Protein AF-A0A2D2C5J5-F1 (afdb_monomer)

pLDDT: mean 81.59, std 15.6, range [25.03, 97.69]

Structure (mmCIF, N/CA/C/O backbone):
data_AF-A0A2D2C5J5-F1
#
_entry.id   AF-A0A2D2C5J5-F1
#
loop_
_atom_site.group_PDB
_atom_site.id
_atom_site.type_symbol
_atom_site.label_atom_id
_atom_site.label_alt_id
_atom_site.label_comp_id
_atom_site.label_asym_id
_atom_site.label_entity_id
_atom_site.label_seq_id
_atom_site.pdbx_PDB_ins_code
_atom_site.Cartn_x
_atom_site.Cartn_y
_atom_site.Cartn_z
_atom_site.occupancy
_atom_site.B_iso_or_equiv
_atom_site.auth_seq_id
_atom_site.auth_comp_id
_atom_site.auth_asym_id
_atom_site.auth_atom_id
_atom_site.pdbx_PDB_model_num
ATOM 1 N N . MET A 1 1 ? -11.410 19.571 24.337 1.00 41.12 1 MET A N 1
ATOM 2 C CA . MET A 1 1 ? -10.981 18.200 23.991 1.00 41.12 1 MET A CA 1
ATOM 3 C C . MET A 1 1 ? -10.674 18.245 22.514 1.00 41.12 1 MET A C 1
ATOM 5 O O . MET A 1 1 ? -11.603 18.348 21.733 1.00 41.12 1 MET A O 1
ATOM 9 N N . GLU A 1 2 ? -9.403 18.324 22.146 1.00 53.28 2 GLU A N 1
ATOM 10 C CA . GLU A 1 2 ? -9.015 18.342 20.734 1.00 53.28 2 GLU A CA 1
ATOM 11 C C . GLU A 1 2 ? -8.896 16.900 20.263 1.00 53.28 2 GLU A C 1
ATOM 13 O O . GLU A 1 2 ? -7.977 16.177 20.660 1.00 53.28 2 GLU A O 1
ATOM 18 N N . SER A 1 3 ? -9.877 16.459 19.481 1.00 59.06 3 SER A N 1
ATOM 19 C CA . SER A 1 3 ? -9.803 15.217 18.725 1.00 59.06 3 SER A CA 1
ATOM 20 C C . SER A 1 3 ? -8.638 15.346 17.741 1.00 59.06 3 SER A C 1
ATOM 22 O O . SER A 1 3 ? -8.622 16.215 16.872 1.00 59.06 3 SER A O 1
ATOM 24 N N . ARG A 1 4 ? -7.599 14.530 17.956 1.00 81.44 4 ARG A N 1
ATOM 25 C CA . ARG A 1 4 ? -6.354 14.567 17.168 1.00 81.44 4 ARG A CA 1
ATOM 26 C C . ARG A 1 4 ? -6.395 13.669 15.940 1.00 81.44 4 ARG A C 1
ATOM 28 O O . ARG A 1 4 ? -5.517 13.766 15.095 1.00 81.44 4 ARG A O 1
ATOM 35 N N . PHE A 1 5 ? -7.392 12.799 15.846 1.00 90.12 5 PHE A N 1
ATOM 36 C CA . PHE A 1 5 ? -7.697 12.059 14.635 1.00 90.12 5 PHE A CA 1
ATOM 37 C C . PHE A 1 5 ? -9.189 12.185 14.337 1.00 90.12 5 PHE A C 1
ATOM 39 O O . PHE A 1 5 ? -9.985 12.427 15.247 1.00 90.12 5 PHE A O 1
ATOM 46 N N . ALA A 1 6 ? -9.545 12.032 13.069 1.00 90.44 6 ALA A N 1
ATOM 47 C CA . ALA A 1 6 ? -10.917 12.026 12.595 1.00 90.44 6 ALA A CA 1
ATOM 48 C C . ALA A 1 6 ? -11.101 10.895 11.582 1.00 90.44 6 ALA A C 1
ATOM 50 O O . ALA A 1 6 ? -10.208 10.614 10.779 1.00 90.44 6 ALA A O 1
ATOM 51 N N . LEU A 1 7 ? -12.273 10.266 11.625 1.00 90.69 7 LEU A N 1
ATOM 52 C CA . LEU A 1 7 ? -12.711 9.310 10.620 1.00 90.69 7 LEU A CA 1
ATOM 53 C C . LEU A 1 7 ? -13.715 10.004 9.708 1.00 90.69 7 LEU A C 1
ATOM 55 O O . LEU A 1 7 ? -14.786 10.424 10.142 1.00 90.69 7 LEU A O 1
ATOM 59 N N . GLN A 1 8 ? -13.366 10.121 8.435 1.00 87.56 8 GLN A N 1
ATOM 60 C CA . GLN A 1 8 ? -14.298 10.535 7.402 1.00 87.56 8 GLN A CA 1
ATOM 61 C C . GLN A 1 8 ? -14.940 9.276 6.816 1.00 87.56 8 GLN A C 1
ATOM 63 O O . GLN A 1 8 ? -14.240 8.437 6.257 1.00 87.56 8 GLN A O 1
ATOM 68 N N . GLN A 1 9 ? -16.260 9.144 6.932 1.00 81.94 9 GLN A N 1
ATOM 69 C CA . GLN A 1 9 ? -16.994 8.062 6.272 1.00 81.94 9 GLN A CA 1
ATOM 70 C C . GLN A 1 9 ? -16.836 8.161 4.751 1.00 81.94 9 GLN A C 1
ATOM 72 O O . GLN A 1 9 ? -16.939 9.253 4.182 1.00 81.94 9 GLN A O 1
ATOM 77 N N . ASP A 1 10 ? -16.598 7.019 4.109 1.00 71.00 10 ASP A N 1
ATOM 78 C CA . ASP A 1 10 ? -16.754 6.878 2.666 1.00 71.00 10 ASP A CA 1
ATOM 79 C C . ASP A 1 10 ? -18.153 6.311 2.371 1.00 71.00 10 ASP A C 1
ATOM 81 O O . ASP A 1 10 ? -18.642 5.423 3.067 1.00 71.00 10 ASP A O 1
ATOM 85 N N . ASN A 1 11 ? -18.814 6.825 1.332 1.00 59.59 11 ASN A N 1
ATOM 86 C CA . ASN A 1 11 ? -20.121 6.334 0.881 1.00 59.59 11 ASN A CA 1
ATOM 87 C C . ASN A 1 11 ? -20.003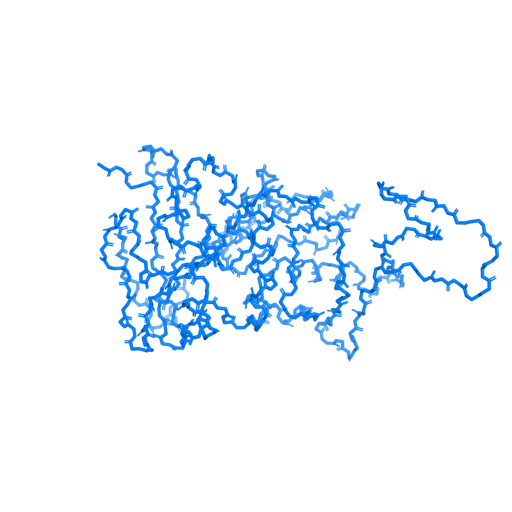 5.062 0.018 1.00 59.59 11 ASN A C 1
ATOM 89 O O . ASN A 1 11 ? -20.985 4.629 -0.594 1.00 59.59 11 ASN A O 1
ATOM 93 N N . TRP A 1 12 ? -18.807 4.483 -0.081 1.00 58.00 12 TRP A N 1
ATOM 94 C CA . TRP A 1 12 ? -18.563 3.244 -0.799 1.00 58.00 12 TRP A CA 1
ATOM 95 C C . TRP A 1 12 ? -19.207 2.045 -0.082 1.00 58.00 12 TRP A C 1
ATOM 97 O O . TRP A 1 12 ? -18.793 1.652 1.007 1.00 58.00 12 TRP A O 1
ATOM 107 N N . ASN A 1 13 ? -20.227 1.451 -0.710 1.00 52.62 13 ASN A N 1
ATOM 108 C CA . ASN A 1 13 ? -20.886 0.239 -0.219 1.00 52.62 13 ASN A CA 1
ATOM 109 C C . ASN A 1 13 ? -20.143 -1.003 -0.750 1.00 52.62 13 ASN A C 1
ATOM 111 O O . ASN A 1 13 ? -20.218 -1.308 -1.945 1.00 52.62 13 ASN A O 1
ATOM 115 N N . ASP A 1 14 ? -19.469 -1.750 0.122 1.00 53.41 14 ASP A N 1
ATOM 116 C CA . ASP A 1 14 ? -18.877 -3.051 -0.208 1.00 53.41 14 ASP A CA 1
ATOM 117 C C . ASP A 1 14 ? -19.920 -4.151 0.032 1.00 53.41 14 ASP A C 1
ATOM 119 O O . ASP A 1 14 ? -20.073 -4.612 1.153 1.00 53.41 14 ASP A O 1
ATOM 123 N N . PHE A 1 15 ? -20.666 -4.562 -1.005 1.00 53.28 15 PHE A N 1
ATOM 124 C CA . PHE A 1 15 ? -21.709 -5.604 -0.885 1.00 53.28 15 PHE A CA 1
ATOM 125 C C . PHE A 1 15 ? -22.631 -5.379 0.327 1.00 53.28 15 PHE A C 1
ATOM 127 O O . PHE A 1 15 ? -22.834 -6.264 1.147 1.00 53.28 15 PHE A O 1
ATOM 134 N N . SER A 1 16 ? -23.125 -4.144 0.442 1.00 61.00 16 SER A N 1
ATOM 135 C CA . SER A 1 16 ? -23.991 -3.658 1.523 1.00 61.00 16 SER A CA 1
ATOM 136 C C . SER A 1 16 ? -23.320 -3.438 2.897 1.00 61.00 16 SER A C 1
ATOM 138 O O . SER A 1 16 ? -23.907 -2.786 3.760 1.00 61.00 16 SER A O 1
ATOM 140 N N . PHE A 1 17 ? -22.052 -3.822 3.081 1.00 64.50 17 PHE A N 1
ATOM 141 C CA . PHE A 1 17 ? -21.251 -3.409 4.237 1.00 64.50 17 PHE A CA 1
ATOM 142 C C . PHE A 1 17 ? -20.716 -1.982 4.067 1.00 64.50 17 PHE A C 1
ATOM 144 O O . PHE A 1 17 ? -20.149 -1.612 3.033 1.00 64.50 17 PHE A O 1
ATOM 151 N N . ARG A 1 18 ? -20.850 -1.175 5.125 1.00 79.06 18 ARG A N 1
ATOM 152 C CA . ARG A 1 18 ? -20.272 0.172 5.221 1.00 79.06 18 ARG A CA 1
ATOM 153 C C . ARG A 1 18 ? -19.199 0.206 6.295 1.00 79.06 18 ARG A C 1
ATOM 155 O O . ARG A 1 18 ? -19.429 0.646 7.418 1.00 79.06 18 ARG A O 1
ATOM 162 N N . THR A 1 19 ? -18.028 -0.308 5.946 1.00 86.44 19 THR A N 1
ATOM 163 C CA . THR A 1 19 ? -16.902 -0.412 6.882 1.00 86.44 19 THR A CA 1
ATOM 164 C C . THR A 1 19 ? -15.755 0.523 6.527 1.00 86.44 19 THR A C 1
ATOM 166 O O . THR A 1 19 ? -14.828 0.609 7.316 1.00 86.44 19 THR A O 1
ATOM 169 N N . LEU A 1 20 ? -15.754 1.185 5.364 1.00 89.06 20 LEU A N 1
ATOM 170 C CA . LEU A 1 20 ? -14.633 2.013 4.911 1.00 89.06 20 LEU A CA 1
ATOM 171 C C . LEU A 1 20 ? -14.699 3.438 5.477 1.00 89.06 20 LEU A C 1
ATOM 173 O O . LEU A 1 20 ? -15.681 4.160 5.304 1.00 89.06 20 LEU A O 1
ATOM 177 N N . TYR A 1 21 ? -13.600 3.856 6.093 1.00 91.19 21 TYR A N 1
ATOM 178 C CA . TYR A 1 21 ? -13.381 5.206 6.588 1.00 91.19 21 TYR A CA 1
ATOM 179 C C . TYR A 1 21 ? -12.021 5.714 6.107 1.00 91.19 21 TYR A C 1
ATOM 181 O O . TYR A 1 21 ? -11.069 4.954 5.947 1.00 91.19 21 TYR A O 1
ATOM 189 N N . HIS A 1 22 ? -11.894 7.019 5.921 1.00 91.19 22 HIS A N 1
ATOM 190 C CA . HIS A 1 22 ? -10.625 7.697 5.700 1.00 91.19 22 HIS A CA 1
ATOM 191 C C . HIS A 1 22 ? -10.130 8.260 7.030 1.00 91.19 22 HIS A C 1
ATOM 193 O O . HIS A 1 22 ? -10.796 9.100 7.639 1.00 91.19 22 HIS A O 1
ATOM 199 N N . LEU A 1 23 ? -8.963 7.803 7.480 1.00 93.81 23 LEU A N 1
ATOM 200 C CA . LEU A 1 23 ? -8.350 8.284 8.709 1.00 93.81 23 LEU A CA 1
ATOM 201 C C . LEU A 1 23 ? -7.512 9.531 8.427 1.00 93.81 23 LEU A C 1
ATOM 203 O O . LEU A 1 23 ? -6.622 9.529 7.575 1.00 93.81 23 LEU A O 1
ATOM 207 N N . HIS A 1 24 ? -7.782 10.584 9.187 1.00 92.50 24 HIS A N 1
ATOM 208 C CA . HIS A 1 24 ? -7.050 11.841 9.158 1.00 92.50 24 HIS A CA 1
ATOM 209 C C . HIS A 1 24 ? -6.449 12.114 10.536 1.00 92.50 24 HIS A C 1
ATOM 211 O O . HIS A 1 24 ? -7.102 11.874 11.551 1.00 92.50 24 HIS A O 1
ATOM 217 N N . PHE A 1 25 ? -5.224 12.632 10.581 1.00 91.50 25 PHE A N 1
ATOM 218 C CA . PHE A 1 25 ? -4.540 13.019 11.813 1.00 91.50 25 PHE A CA 1
ATOM 219 C C . PHE A 1 25 ? -4.176 14.493 11.790 1.00 91.50 25 PHE A C 1
ATOM 221 O O . PHE A 1 25 ? -3.695 14.998 10.784 1.00 91.50 25 PHE A O 1
ATOM 228 N N . ARG A 1 26 ? -4.390 15.170 12.915 1.00 89.50 26 ARG A N 1
ATOM 229 C CA . ARG A 1 26 ? -4.073 16.580 13.104 1.00 89.50 26 ARG A CA 1
ATOM 230 C C . ARG A 1 26 ? -2.883 16.707 14.048 1.00 89.50 26 ARG A C 1
ATOM 232 O O . ARG A 1 26 ? -2.953 16.261 15.199 1.00 89.50 26 ARG A O 1
ATOM 239 N N . HIS A 1 27 ? -1.801 17.319 13.572 1.00 83.38 27 HIS A N 1
ATOM 240 C CA . HIS A 1 27 ? -0.542 17.399 14.323 1.00 83.38 27 HIS A CA 1
ATOM 241 C C . HIS A 1 27 ? -0.613 18.384 15.495 1.00 83.38 27 HIS A C 1
ATOM 243 O O . HIS A 1 27 ? -0.061 18.108 16.567 1.00 83.38 27 HIS A O 1
ATOM 249 N N . GLY A 1 28 ? -1.357 19.482 15.334 1.00 82.38 28 GLY A N 1
ATOM 250 C CA . GLY A 1 28 ? -1.498 20.534 16.343 1.00 82.38 28 GLY A CA 1
ATOM 251 C C . GLY A 1 28 ? -2.837 21.271 16.305 1.00 82.38 28 GLY A C 1
ATOM 252 O O . GLY A 1 28 ? -3.857 20.732 15.881 1.00 82.38 28 GLY A O 1
ATOM 253 N N . ASP A 1 29 ? -2.828 22.521 16.765 1.00 79.94 29 ASP A N 1
ATOM 254 C CA . ASP A 1 29 ? -4.038 23.340 16.925 1.00 79.94 29 ASP A CA 1
ATOM 255 C C . ASP A 1 29 ? -4.382 24.131 15.659 1.00 79.94 29 ASP A C 1
ATOM 257 O O . ASP A 1 29 ? -5.420 24.791 15.591 1.00 79.94 29 ASP A O 1
ATOM 261 N N . ASP A 1 30 ? -3.561 24.034 14.615 1.00 80.94 30 ASP A N 1
ATOM 262 C CA . ASP A 1 30 ? -3.900 24.552 13.295 1.00 80.94 30 ASP A CA 1
ATOM 263 C C . ASP A 1 30 ? -4.915 23.603 12.628 1.00 80.94 30 ASP A C 1
ATOM 265 O O . ASP A 1 30 ? -4.652 22.403 12.513 1.00 80.94 30 ASP A O 1
ATOM 269 N N . PRO A 1 31 ? -6.124 24.067 12.259 1.00 74.62 31 PRO A N 1
ATOM 270 C CA . PRO A 1 31 ? -7.099 23.241 11.550 1.00 74.62 31 PRO A CA 1
ATOM 271 C C . PRO A 1 31 ? -6.656 22.833 10.135 1.00 74.62 31 PRO A C 1
ATOM 273 O O . PRO A 1 31 ? -7.253 21.910 9.585 1.00 74.62 31 PRO A O 1
ATOM 276 N N . GLY A 1 32 ? -5.656 23.500 9.550 1.00 77.62 32 GLY A N 1
ATOM 277 C CA . GLY A 1 32 ? -5.086 23.152 8.246 1.00 77.62 32 GLY A CA 1
ATOM 278 C C . GLY A 1 32 ? -3.984 22.091 8.298 1.00 77.62 32 GLY A C 1
ATOM 279 O O . GLY A 1 32 ? -3.683 21.491 7.270 1.00 77.62 32 GLY A O 1
ATOM 280 N N . ASP A 1 33 ? -3.410 21.826 9.474 1.00 85.25 33 ASP A N 1
ATOM 281 C CA . ASP A 1 33 ? -2.299 20.884 9.656 1.00 85.25 33 ASP A CA 1
ATOM 282 C C . ASP A 1 33 ? -2.813 19.451 9.876 1.00 85.25 33 ASP A C 1
ATOM 284 O O . ASP A 1 33 ? -2.793 18.898 10.985 1.00 85.25 33 ASP A O 1
ATOM 288 N N . VAL A 1 34 ? -3.380 18.892 8.803 1.00 87.25 34 VAL A N 1
ATOM 289 C CA . VAL A 1 34 ? -4.026 17.577 8.776 1.00 87.25 34 VAL A CA 1
ATOM 290 C C . VAL A 1 34 ? -3.368 16.687 7.728 1.00 87.25 34 VAL A C 1
ATOM 292 O O . VAL A 1 34 ? -3.369 17.005 6.544 1.00 87.25 34 VAL A O 1
ATOM 295 N N . THR A 1 35 ? -2.896 15.519 8.150 1.00 87.38 35 THR A N 1
ATOM 296 C CA . THR A 1 35 ? -2.368 14.473 7.268 1.00 87.38 35 THR A CA 1
ATOM 297 C C . THR A 1 35 ? -3.419 13.397 7.036 1.00 87.38 35 THR A C 1
ATOM 299 O O . THR A 1 35 ? -4.077 12.935 7.975 1.00 87.38 35 THR A O 1
ATOM 302 N N . TYR A 1 36 ? -3.583 12.970 5.785 1.00 90.12 36 TYR A N 1
ATOM 303 C CA . TYR A 1 36 ? -4.375 11.790 5.464 1.00 90.12 36 TYR A CA 1
ATOM 304 C C . TYR A 1 36 ? -3.525 10.530 5.662 1.00 90.12 36 TYR A C 1
ATOM 306 O O . TYR A 1 36 ? -2.519 10.327 4.992 1.00 90.12 36 TYR A O 1
ATOM 314 N N . LEU A 1 37 ? -3.934 9.669 6.593 1.00 91.69 37 LEU A N 1
ATOM 315 C CA . LEU A 1 37 ? -3.183 8.458 6.929 1.00 91.69 37 LEU A CA 1
ATOM 316 C C . LEU A 1 37 ? -3.529 7.291 6.003 1.00 91.69 37 LEU A C 1
ATOM 318 O O . LEU A 1 37 ? -2.676 6.463 5.705 1.00 91.69 37 LEU A O 1
ATOM 322 N N . GLY A 1 38 ? -4.755 7.230 5.489 1.00 91.31 38 GLY A N 1
ATOM 323 C CA . GLY A 1 38 ? -5.179 6.170 4.576 1.00 91.31 38 GLY A CA 1
ATOM 324 C C . GLY A 1 38 ? -6.604 5.702 4.835 1.00 91.31 38 GLY A C 1
ATOM 325 O O . GLY A 1 38 ? -7.299 6.204 5.721 1.00 91.31 38 GLY A O 1
ATOM 326 N N . GLY A 1 39 ? -7.071 4.765 4.011 1.00 91.81 39 GLY A N 1
ATOM 327 C CA . GLY A 1 39 ? -8.333 4.074 4.247 1.00 91.81 39 GLY A CA 1
ATOM 328 C C . GLY A 1 39 ? -8.170 3.046 5.364 1.00 91.81 39 GLY A C 1
ATOM 329 O O . GLY A 1 39 ? -7.206 2.278 5.354 1.00 91.81 39 GLY A O 1
ATOM 330 N N . VAL A 1 40 ? -9.119 3.005 6.289 1.00 94.12 40 VAL A N 1
ATOM 331 C CA . VAL A 1 40 ? -9.241 2.006 7.350 1.00 94.12 40 VAL A CA 1
ATOM 332 C C . VAL A 1 40 ? -10.625 1.376 7.256 1.00 94.12 40 VAL A C 1
ATOM 334 O O . VAL A 1 40 ? -11.627 2.078 7.118 1.00 94.12 40 VAL A O 1
ATOM 337 N N . LYS A 1 41 ? -10.685 0.046 7.294 1.00 93.38 41 LYS A N 1
ATOM 338 C CA . LYS A 1 41 ? -11.943 -0.689 7.382 1.00 93.38 41 LYS A CA 1
ATOM 339 C C . LYS A 1 41 ? -12.212 -1.056 8.831 1.00 93.38 41 LYS A C 1
ATOM 341 O O . LYS A 1 41 ? -11.313 -1.562 9.489 1.00 93.38 41 LYS A O 1
ATOM 346 N N . ILE A 1 42 ? -13.418 -0.787 9.318 1.00 93.94 42 ILE A N 1
ATOM 347 C CA . ILE A 1 42 ? -13.830 -1.026 10.703 1.00 93.94 42 ILE A CA 1
ATOM 348 C C . ILE A 1 42 ? -15.089 -1.893 10.687 1.00 93.94 42 ILE A C 1
ATOM 350 O O . ILE A 1 42 ? -16.093 -1.492 10.100 1.00 93.94 42 ILE A O 1
ATOM 354 N N . LEU A 1 43 ? -15.013 -3.067 11.310 1.00 93.00 43 LEU A N 1
ATOM 355 C CA . LEU A 1 43 ? -16.088 -4.057 11.396 1.00 93.00 43 LEU A CA 1
ATOM 356 C C . LEU A 1 43 ? -16.613 -4.141 12.820 1.00 93.00 43 LEU A C 1
ATOM 358 O O . LEU A 1 43 ? -15.820 -4.178 13.764 1.00 93.00 43 LEU A O 1
ATOM 362 N N . ARG A 1 44 ? -17.935 -4.238 12.964 1.00 92.00 44 ARG A N 1
ATOM 363 C CA . ARG A 1 44 ? -18.569 -4.649 14.217 1.00 92.00 44 ARG A CA 1
ATOM 364 C C . ARG A 1 44 ? -18.857 -6.147 14.205 1.00 92.00 44 ARG A C 1
ATOM 366 O O . ARG A 1 44 ? -19.278 -6.691 13.190 1.00 92.00 44 ARG A O 1
ATOM 373 N N . MET A 1 45 ? -18.699 -6.794 15.350 1.00 90.38 45 MET A N 1
ATOM 374 C CA . MET A 1 45 ? -19.120 -8.175 15.565 1.00 90.38 45 MET A CA 1
ATOM 375 C C . MET A 1 45 ? -20.620 -8.335 15.285 1.00 90.38 45 MET A C 1
ATOM 377 O O . MET A 1 45 ? -21.430 -7.516 15.733 1.00 90.38 45 MET A O 1
ATOM 381 N N . GLY A 1 46 ? -20.993 -9.365 14.525 1.00 87.75 46 GLY A N 1
ATOM 382 C CA . GLY A 1 46 ? -22.366 -9.621 14.101 1.00 87.75 46 GLY A CA 1
ATOM 383 C C . GLY A 1 46 ? -22.945 -8.588 13.129 1.00 87.75 46 GLY A C 1
ATOM 384 O O . GLY A 1 46 ? -24.166 -8.562 12.950 1.00 87.75 46 GLY A O 1
ATOM 385 N N . GLN A 1 47 ? -22.118 -7.717 12.532 1.00 85.94 47 GLN A N 1
ATOM 386 C CA . GLN A 1 47 ? -22.575 -6.754 11.530 1.00 85.94 47 GLN A CA 1
ATOM 387 C C . GLN A 1 47 ? -23.145 -7.490 10.317 1.00 85.94 47 GLN A C 1
ATOM 389 O O . GLN A 1 47 ? -22.504 -8.381 9.764 1.00 85.94 47 GLN A O 1
ATOM 394 N N . LYS A 1 48 ? -24.346 -7.089 9.902 1.00 76.88 48 LYS A N 1
ATOM 395 C CA . LYS A 1 48 ? -25.033 -7.628 8.727 1.00 76.88 48 LYS A CA 1
ATOM 396 C C . LYS A 1 48 ? -24.929 -6.667 7.548 1.00 76.88 48 LYS A C 1
ATOM 398 O O . LYS A 1 48 ? -24.562 -5.502 7.699 1.00 76.88 48 LYS A O 1
ATOM 403 N N . ASP A 1 49 ? -25.304 -7.160 6.375 1.00 68.69 49 ASP A N 1
ATOM 404 C CA . ASP A 1 49 ? -25.331 -6.418 5.111 1.00 68.69 49 ASP A CA 1
ATOM 405 C C . ASP A 1 49 ? -26.461 -5.353 5.029 1.00 68.69 49 ASP A C 1
ATOM 407 O O . ASP A 1 49 ? -26.758 -4.818 3.971 1.00 68.69 49 ASP A O 1
ATOM 411 N N . ASP A 1 50 ? -27.103 -4.966 6.131 1.00 65.12 50 ASP A N 1
ATOM 412 C CA . ASP A 1 50 ? -28.219 -4.005 6.121 1.00 65.12 50 ASP A CA 1
ATOM 413 C C . ASP A 1 50 ? -27.782 -2.534 6.277 1.00 65.12 50 ASP A C 1
ATOM 415 O O . ASP A 1 50 ? -28.608 -1.616 6.241 1.00 65.12 50 ASP A O 1
ATOM 419 N N . GLY A 1 51 ? -26.476 -2.284 6.403 1.00 59.62 51 GLY A N 1
ATOM 420 C CA . GLY A 1 51 ? -25.911 -0.948 6.591 1.00 59.62 51 GLY A CA 1
ATOM 421 C C . GLY A 1 51 ? -26.055 -0.401 8.016 1.00 59.62 51 GLY A C 1
ATOM 422 O O . GLY A 1 51 ? -25.654 0.744 8.258 1.00 59.62 51 GLY A O 1
ATOM 423 N N . GLU A 1 52 ? -26.579 -1.190 8.961 1.00 58.59 52 GLU A N 1
ATOM 424 C CA . GLU A 1 52 ? -26.477 -0.904 10.389 1.00 58.59 52 GLU A CA 1
ATOM 425 C C . GLU A 1 52 ? -25.040 -1.202 10.874 1.00 58.59 52 GLU A C 1
ATOM 427 O O . GLU A 1 52 ? -24.362 -2.100 10.379 1.00 58.59 52 GLU A O 1
ATOM 432 N N . GLY A 1 53 ? -24.515 -0.405 11.813 1.00 61.62 53 GLY A N 1
ATOM 433 C CA . GLY A 1 53 ? -23.130 -0.559 12.303 1.00 61.62 53 GLY A CA 1
ATOM 434 C C . GLY A 1 53 ? -22.133 0.504 11.832 1.00 61.62 53 GLY A C 1
ATOM 435 O O . GLY A 1 53 ? -20.926 0.289 11.893 1.00 61.62 53 GLY A O 1
ATOM 436 N N . LEU A 1 54 ? -22.609 1.672 11.399 1.00 71.56 54 LEU A N 1
ATOM 437 C CA . LEU A 1 54 ? -21.756 2.846 11.209 1.00 71.56 54 LEU A CA 1
ATOM 438 C C . LEU A 1 54 ? -21.359 3.475 12.551 1.00 71.56 54 LEU A C 1
ATOM 440 O O . LEU A 1 54 ? -22.176 3.599 13.468 1.00 71.56 54 LEU A O 1
ATOM 444 N N . LEU A 1 55 ? -20.113 3.940 12.640 1.00 81.94 55 LEU A N 1
ATOM 445 C CA . LEU A 1 55 ? -19.677 4.813 13.724 1.00 81.94 55 LEU A CA 1
ATOM 446 C C . LEU A 1 55 ? -20.335 6.179 13.534 1.00 81.94 55 LEU A C 1
ATOM 448 O O . LEU A 1 55 ? -19.954 6.931 12.639 1.00 81.94 55 LEU A O 1
ATOM 452 N N . ASN A 1 56 ? -21.331 6.474 14.368 1.00 77.38 56 ASN A N 1
ATOM 453 C CA . ASN A 1 56 ? -22.136 7.697 14.287 1.00 77.38 56 ASN A CA 1
ATOM 454 C C . ASN A 1 56 ? -21.886 8.660 15.454 1.00 77.38 56 ASN A C 1
ATOM 456 O O . ASN A 1 56 ? -22.380 9.785 15.441 1.00 77.38 56 ASN A O 1
ATOM 460 N N . GLU A 1 57 ? -21.126 8.225 16.458 1.00 81.00 57 GLU A N 1
ATOM 461 C CA . GLU A 1 57 ? -20.829 9.008 17.651 1.00 81.00 57 GLU A CA 1
ATOM 462 C C . GLU A 1 57 ? -19.317 9.157 17.848 1.00 81.00 57 GLU A C 1
ATOM 464 O O . GLU A 1 57 ? -18.557 8.237 17.524 1.00 81.00 57 GLU A O 1
ATOM 469 N N . PRO A 1 58 ? -18.857 10.295 18.396 1.00 85.81 58 PRO A N 1
ATOM 470 C CA . PRO A 1 58 ? -17.460 10.472 18.760 1.00 85.81 58 PRO A CA 1
ATOM 471 C C . PRO A 1 58 ? -17.046 9.466 19.832 1.00 85.81 58 PRO A C 1
ATOM 473 O O . PRO A 1 58 ? -17.746 9.266 20.825 1.00 85.81 58 PRO A O 1
ATOM 476 N N . PHE A 1 59 ? -15.861 8.886 19.683 1.00 89.75 59 PHE A N 1
ATOM 477 C CA . PHE A 1 59 ? -15.326 7.915 20.629 1.00 89.75 59 PHE A CA 1
ATOM 478 C C . PHE A 1 59 ? -13.881 8.245 20.993 1.00 89.75 59 PHE A C 1
ATOM 480 O O . PHE A 1 59 ? -13.140 8.876 20.242 1.00 89.75 59 PHE A O 1
ATOM 487 N N . LYS A 1 60 ? -13.469 7.800 22.183 1.00 88.38 60 LYS A N 1
ATOM 488 C CA . LYS A 1 60 ? -12.053 7.811 22.586 1.00 88.38 60 LYS A CA 1
ATOM 489 C C . LYS A 1 60 ? -11.356 6.497 22.260 1.00 88.38 60 LYS A C 1
ATOM 491 O O . LYS A 1 60 ? -10.162 6.498 21.991 1.00 88.38 60 LYS A O 1
ATOM 496 N N . LYS A 1 61 ? -12.105 5.401 22.341 1.00 92.19 61 LYS A N 1
ATOM 497 C CA . LYS A 1 61 ? -11.692 4.043 22.014 1.00 92.19 61 LYS A CA 1
ATOM 498 C C . LYS A 1 61 ? -12.945 3.239 21.668 1.00 92.19 61 LYS A C 1
ATOM 500 O O . LYS A 1 61 ? -13.967 3.416 22.333 1.00 92.19 61 LYS A O 1
ATOM 505 N N . LEU A 1 62 ? -12.864 2.417 20.630 1.00 93.75 62 LEU A N 1
ATOM 506 C CA . LEU A 1 62 ? -13.911 1.468 20.273 1.00 93.75 62 LEU A CA 1
ATOM 507 C C . LEU A 1 62 ? -14.001 0.357 21.326 1.00 93.75 62 LEU A C 1
ATOM 509 O O . LEU A 1 62 ? -12.995 -0.034 21.917 1.00 93.75 62 LEU A O 1
ATOM 513 N N . SER A 1 63 ? -15.211 -0.142 21.581 1.00 92.31 63 SER A N 1
ATOM 514 C CA . SER A 1 63 ? -15.387 -1.320 22.435 1.00 92.31 63 SER A CA 1
ATOM 515 C C . SER A 1 63 ? -14.800 -2.562 21.767 1.00 92.31 63 SER A C 1
ATOM 517 O O . SER A 1 63 ? -14.594 -2.583 20.556 1.00 92.31 63 SER A O 1
ATOM 519 N N . ASP A 1 64 ? -14.596 -3.624 22.543 1.00 88.88 64 ASP A N 1
ATOM 520 C CA . ASP A 1 64 ? -14.042 -4.895 22.053 1.00 88.88 64 ASP A CA 1
ATOM 521 C C . ASP A 1 64 ? -14.963 -5.612 21.033 1.00 88.88 64 ASP A C 1
ATOM 523 O O . ASP A 1 64 ? -14.585 -6.621 20.450 1.00 88.88 64 ASP A O 1
ATOM 527 N N . GLU A 1 65 ? -16.161 -5.069 20.776 1.00 92.69 65 GLU A N 1
ATOM 528 C CA . GLU A 1 65 ? -17.066 -5.492 19.695 1.00 92.69 65 GLU A CA 1
ATOM 529 C C . GLU A 1 65 ? -16.615 -5.022 18.302 1.00 92.69 65 GLU A C 1
ATOM 531 O O . GLU A 1 65 ? -17.269 -5.347 17.312 1.00 92.69 65 GLU A O 1
ATOM 536 N N . TRP A 1 66 ? -15.543 -4.233 18.206 1.00 94.69 66 TRP A N 1
ATOM 537 C CA . TRP A 1 66 ? -15.059 -3.670 16.949 1.00 94.69 66 TRP A CA 1
ATOM 538 C C . TRP A 1 66 ? -13.612 -4.046 16.680 1.00 94.69 66 TRP A C 1
ATOM 540 O O . TRP A 1 66 ? -12.785 -4.052 17.594 1.00 94.69 66 TRP A O 1
ATOM 550 N N . ILE A 1 67 ? -13.300 -4.243 15.404 1.00 96.69 67 ILE A N 1
ATOM 551 C CA . ILE A 1 67 ? -11.941 -4.430 14.901 1.00 96.69 67 ILE A CA 1
ATOM 552 C C . ILE A 1 67 ? -11.719 -3.546 13.680 1.00 96.69 67 ILE A C 1
ATOM 554 O O . ILE A 1 67 ? -12.648 -3.294 12.907 1.00 96.69 67 ILE A O 1
ATOM 558 N N . SER A 1 68 ? -10.487 -3.083 13.485 1.00 96.94 68 SER A N 1
ATOM 559 C CA . SER A 1 68 ? -10.116 -2.346 12.281 1.00 96.94 68 SER A CA 1
ATOM 560 C C . SER A 1 68 ? -8.899 -2.919 11.568 1.00 96.94 68 SER A C 1
ATOM 562 O O . SER A 1 68 ? -8.107 -3.661 12.144 1.00 96.94 68 SER A O 1
ATOM 564 N N . VAL A 1 69 ? -8.756 -2.585 10.288 1.00 96.25 69 VAL A N 1
ATOM 565 C CA . VAL A 1 69 ? -7.575 -2.904 9.485 1.00 96.25 69 VAL A CA 1
ATOM 566 C C . VAL A 1 69 ? -7.346 -1.829 8.423 1.00 96.25 69 VAL A C 1
ATOM 568 O O . VAL A 1 69 ? -8.286 -1.342 7.788 1.00 96.25 69 VAL A O 1
ATOM 571 N N . GLY A 1 70 ? -6.089 -1.449 8.210 1.00 94.44 70 GLY A N 1
ATOM 572 C CA . GLY A 1 70 ? -5.693 -0.570 7.115 1.00 94.44 70 GLY A CA 1
ATOM 573 C C . GLY A 1 70 ? -5.958 -1.206 5.747 1.00 94.44 70 GLY A C 1
ATOM 574 O O . GLY A 1 70 ? -5.754 -2.398 5.542 1.00 94.44 70 GLY A O 1
ATOM 575 N N . THR A 1 71 ? -6.379 -0.399 4.778 1.00 89.94 71 THR A N 1
ATOM 576 C CA . THR A 1 71 ? -6.658 -0.850 3.395 1.00 89.94 71 THR A CA 1
ATOM 577 C C . THR A 1 71 ? -5.399 -1.082 2.553 1.00 89.94 71 THR A C 1
ATOM 579 O O . THR A 1 71 ? -5.454 -1.710 1.492 1.00 89.94 71 THR A O 1
ATOM 582 N N . SER A 1 72 ? -4.250 -0.573 3.002 1.00 90.06 72 SER A N 1
ATOM 583 C CA . SER A 1 72 ? -2.979 -0.657 2.288 1.00 90.06 72 SER A CA 1
ATOM 584 C C . SER A 1 72 ? -1.794 -0.689 3.252 1.00 90.06 72 SER A C 1
ATOM 586 O O . SER A 1 72 ? -1.904 -0.336 4.423 1.00 90.06 72 SER A O 1
ATOM 588 N N . LEU A 1 73 ? -0.627 -1.084 2.745 1.00 90.75 73 LEU A N 1
ATOM 589 C CA . LEU A 1 73 ? 0.623 -0.994 3.500 1.00 90.75 73 LEU A CA 1
ATOM 590 C C . LEU A 1 73 ? 1.081 0.464 3.696 1.00 90.75 73 LEU A C 1
ATOM 592 O O . LEU A 1 73 ? 1.768 0.749 4.674 1.00 90.75 73 LEU A O 1
ATOM 596 N N . ASP A 1 74 ? 0.672 1.394 2.819 1.00 89.50 74 ASP A N 1
ATOM 597 C CA . ASP A 1 74 ? 0.953 2.831 2.983 1.00 89.50 74 ASP A CA 1
ATOM 598 C C . ASP A 1 74 ? 0.293 3.395 4.241 1.00 89.50 74 ASP A C 1
ATOM 600 O O . ASP A 1 74 ? 0.892 4.225 4.915 1.00 89.50 74 ASP A O 1
ATOM 604 N N . TYR A 1 75 ? -0.893 2.896 4.612 1.00 93.31 75 TYR A N 1
ATOM 605 C CA . TYR A 1 75 ? -1.530 3.251 5.883 1.00 93.31 75 TYR A CA 1
ATOM 606 C C . TYR A 1 75 ? -0.604 2.970 7.072 1.00 93.31 75 TYR A C 1
ATOM 608 O O . TYR A 1 75 ? -0.366 3.842 7.906 1.00 93.31 75 TYR A O 1
ATOM 616 N N . TYR A 1 76 ? -0.017 1.773 7.125 1.00 93.31 76 TYR A N 1
ATOM 617 C CA . TYR A 1 76 ? 0.888 1.387 8.207 1.00 93.31 76 TYR A CA 1
ATOM 618 C C . TYR A 1 76 ? 2.231 2.126 8.147 1.00 93.31 76 TYR A C 1
ATOM 620 O O . TYR A 1 76 ? 2.793 2.450 9.194 1.00 93.31 76 TYR A O 1
ATOM 628 N N . GLN A 1 77 ? 2.721 2.442 6.943 1.00 89.81 77 GLN A N 1
ATOM 629 C CA . GLN A 1 77 ? 3.909 3.275 6.751 1.00 89.81 77 GLN A CA 1
ATOM 630 C C . GLN A 1 77 ? 3.689 4.691 7.310 1.00 89.81 77 GLN A C 1
ATOM 632 O O . GLN A 1 77 ? 4.462 5.117 8.165 1.00 89.81 77 GLN A O 1
ATOM 637 N N . ARG A 1 78 ? 2.590 5.362 6.944 1.00 90.56 78 ARG A N 1
ATOM 638 C CA . ARG A 1 78 ? 2.252 6.703 7.456 1.00 90.56 78 ARG A CA 1
ATOM 639 C C . ARG A 1 78 ? 1.981 6.711 8.953 1.00 90.56 78 ARG A C 1
ATOM 641 O O . ARG A 1 78 ? 2.370 7.625 9.673 1.00 90.56 78 ARG A O 1
ATOM 648 N N . MET A 1 79 ? 1.375 5.645 9.476 1.00 91.94 79 MET A N 1
ATOM 649 C CA . MET A 1 79 ? 1.219 5.479 10.921 1.00 91.94 79 MET A CA 1
ATOM 650 C C . MET A 1 79 ? 2.565 5.471 11.662 1.00 91.94 79 MET A C 1
ATOM 652 O O . MET A 1 79 ? 2.623 5.931 12.802 1.00 91.94 79 MET A O 1
ATOM 656 N N . ASN A 1 80 ? 3.645 4.986 11.041 1.00 89.69 80 ASN A N 1
ATOM 657 C CA . ASN A 1 80 ? 4.987 4.989 11.630 1.00 89.69 80 ASN A CA 1
ATOM 658 C C . ASN A 1 80 ? 5.696 6.345 11.590 1.00 89.69 80 ASN A C 1
ATOM 660 O O . ASN A 1 80 ? 6.644 6.535 12.350 1.00 89.69 80 ASN A O 1
ATOM 664 N N . GLU A 1 81 ? 5.249 7.270 10.744 1.00 88.06 81 GLU A N 1
ATOM 665 C CA . GLU A 1 81 ? 5.764 8.646 10.691 1.00 88.06 81 GLU A CA 1
ATOM 666 C C . GLU A 1 81 ? 5.243 9.476 11.875 1.00 88.06 81 GLU A C 1
ATOM 668 O O . GLU A 1 81 ? 5.868 10.445 12.311 1.00 88.06 81 GLU A O 1
ATOM 673 N N . LEU A 1 82 ? 4.121 9.059 12.470 1.00 90.25 82 LEU A N 1
ATOM 674 C CA . LEU A 1 82 ? 3.598 9.682 13.678 1.00 90.25 82 LEU A CA 1
ATOM 675 C C . LEU A 1 82 ? 4.494 9.407 14.895 1.00 90.25 82 LEU A C 1
ATOM 677 O O . LEU A 1 82 ? 5.056 8.316 15.037 1.00 90.25 82 LEU A O 1
ATOM 681 N N . PRO A 1 83 ? 4.527 10.326 15.882 1.00 90.00 83 PRO A N 1
ATOM 682 C CA . PRO A 1 83 ? 5.187 10.064 17.154 1.00 90.00 83 PRO A CA 1
ATOM 683 C C . PRO A 1 83 ? 4.697 8.739 17.772 1.00 90.00 83 PRO A C 1
ATOM 685 O O . PRO A 1 83 ? 3.480 8.533 17.851 1.00 90.00 83 PRO A O 1
ATOM 688 N N . PRO A 1 84 ? 5.585 7.866 18.295 1.00 90.69 84 PRO A N 1
ATOM 689 C CA . PRO A 1 84 ? 5.216 6.510 18.719 1.00 90.69 84 PRO A CA 1
ATOM 690 C C . PRO A 1 84 ? 4.035 6.440 19.695 1.00 90.69 84 PRO A C 1
ATOM 692 O O . PRO A 1 84 ? 3.198 5.542 19.605 1.00 90.69 84 PRO A O 1
ATOM 695 N N . ALA A 1 85 ? 3.931 7.415 20.604 1.00 91.00 85 ALA A N 1
ATOM 696 C CA . ALA A 1 85 ? 2.813 7.518 21.537 1.00 91.00 85 ALA A CA 1
ATOM 697 C C . ALA A 1 85 ? 1.477 7.811 20.829 1.00 91.00 85 ALA A C 1
ATOM 699 O O . ALA A 1 85 ? 0.459 7.238 21.198 1.00 91.00 85 ALA A O 1
ATOM 700 N N . ARG A 1 86 ? 1.481 8.668 19.797 1.00 91.50 86 ARG A N 1
ATOM 701 C CA . ARG A 1 86 ? 0.289 9.020 19.007 1.00 91.50 86 ARG A CA 1
ATOM 702 C C . ARG A 1 86 ? -0.166 7.845 18.162 1.00 91.50 86 ARG A C 1
ATOM 704 O O . ARG A 1 86 ? -1.336 7.483 18.236 1.00 91.50 86 ARG A O 1
ATOM 711 N N . ARG A 1 87 ? 0.774 7.218 17.450 1.00 92.50 87 ARG A N 1
ATOM 712 C CA . ARG A 1 87 ? 0.542 5.983 16.697 1.00 92.50 87 ARG A CA 1
ATOM 713 C C . ARG A 1 87 ? -0.140 4.935 17.571 1.00 92.50 87 ARG A C 1
ATOM 715 O O . ARG A 1 87 ? -1.199 4.440 17.209 1.00 92.50 87 ARG A O 1
ATOM 722 N N . LYS A 1 88 ? 0.435 4.652 18.746 1.00 92.75 88 LYS A N 1
ATOM 723 C CA . LYS A 1 88 ? -0.122 3.680 19.692 1.00 92.75 88 LYS A CA 1
ATOM 724 C C . LYS A 1 88 ? -1.539 4.059 20.127 1.00 92.75 88 LYS A C 1
ATOM 726 O O . LYS A 1 88 ? -2.432 3.235 20.039 1.00 92.75 88 LYS A O 1
ATOM 731 N N . THR A 1 89 ? -1.765 5.311 20.534 1.00 93.69 89 THR A N 1
ATOM 732 C CA . THR A 1 89 ? -3.103 5.774 20.940 1.00 93.69 89 THR A CA 1
ATOM 733 C C . THR A 1 89 ? -4.153 5.572 19.850 1.00 93.69 89 THR A C 1
ATOM 735 O O . THR A 1 89 ? -5.264 5.174 20.173 1.00 93.69 89 THR A O 1
ATOM 738 N N . ILE A 1 90 ? -3.826 5.846 18.586 1.00 94.75 90 ILE A N 1
ATOM 739 C CA . ILE A 1 90 ? -4.766 5.682 17.469 1.00 94.75 90 ILE A CA 1
ATOM 740 C C . ILE A 1 90 ? -5.044 4.197 17.210 1.00 94.75 90 ILE A C 1
ATOM 742 O O . ILE A 1 90 ? -6.207 3.814 17.141 1.00 94.75 90 ILE A O 1
ATOM 746 N N . MET A 1 91 ? -4.005 3.360 17.125 1.00 95.12 91 MET A N 1
ATOM 747 C CA . MET A 1 91 ? -4.172 1.916 16.906 1.00 95.12 91 MET A CA 1
ATOM 748 C C . MET A 1 91 ? -4.978 1.252 18.031 1.00 95.12 91 MET A C 1
ATOM 750 O O . MET A 1 91 ? -5.899 0.486 17.753 1.00 95.12 91 MET A O 1
ATOM 754 N N . ASP A 1 92 ? -4.684 1.612 19.286 1.00 95.25 92 ASP A N 1
ATOM 755 C CA . ASP A 1 92 ? -5.403 1.125 20.467 1.00 95.25 92 ASP A CA 1
ATOM 756 C C . ASP A 1 92 ? -6.855 1.637 20.496 1.00 95.25 92 ASP A C 1
ATOM 758 O O . ASP A 1 92 ? -7.742 0.965 21.019 1.00 95.25 92 ASP A O 1
ATOM 762 N N . ALA A 1 93 ? -7.113 2.846 19.984 1.00 95.50 93 ALA A N 1
ATOM 763 C CA . ALA A 1 93 ? -8.455 3.424 19.931 1.00 95.50 93 ALA A CA 1
ATOM 764 C C . ALA A 1 93 ? -9.329 2.788 18.845 1.00 95.50 93 ALA A C 1
ATOM 766 O O . ALA A 1 93 ? -10.544 2.726 19.019 1.00 95.50 93 ALA A O 1
ATOM 767 N N . LEU A 1 94 ? -8.724 2.344 17.741 1.00 96.31 94 LEU A N 1
ATOM 768 C CA . LEU A 1 94 ? -9.410 1.730 16.604 1.00 96.31 94 LEU A CA 1
ATOM 769 C C . LEU A 1 94 ? -9.463 0.197 16.681 1.00 96.31 94 LEU A C 1
ATOM 771 O O . LEU A 1 94 ? -10.044 -0.415 15.788 1.00 96.31 94 LEU A O 1
ATOM 775 N N . ASN A 1 95 ? -8.867 -0.424 17.705 1.00 96.69 95 ASN A N 1
ATOM 776 C CA . ASN A 1 95 ? -8.711 -1.878 17.804 1.00 96.69 95 ASN A CA 1
ATOM 777 C C . ASN A 1 95 ? -8.101 -2.472 16.516 1.00 96.69 95 ASN A C 1
ATOM 779 O O . ASN A 1 95 ? -8.664 -3.381 15.906 1.00 96.69 95 ASN A O 1
ATOM 783 N N . ASP A 1 96 ? -6.988 -1.899 16.042 1.00 97.69 96 ASP A N 1
ATOM 784 C CA . ASP A 1 96 ? -6.362 -2.329 14.784 1.00 97.69 96 ASP A CA 1
ATOM 785 C C . ASP A 1 96 ? -5.817 -3.764 14.895 1.00 97.69 96 ASP A C 1
ATOM 787 O O . ASP A 1 96 ? -5.044 -4.078 15.800 1.00 97.69 96 ASP A O 1
ATOM 791 N N . ALA A 1 97 ? -6.192 -4.629 13.951 1.00 96.81 97 ALA A N 1
ATOM 792 C CA . ALA A 1 97 ? -5.857 -6.053 13.918 1.00 96.81 97 ALA A CA 1
ATOM 793 C C . ALA A 1 97 ? -4.343 -6.337 13.892 1.00 96.81 97 ALA A C 1
ATOM 795 O O . ALA A 1 97 ? -3.887 -7.397 14.330 1.00 96.81 97 ALA A O 1
ATOM 796 N N . VAL A 1 98 ? -3.534 -5.403 13.382 1.00 95.12 98 VAL A N 1
ATOM 797 C CA . VAL A 1 9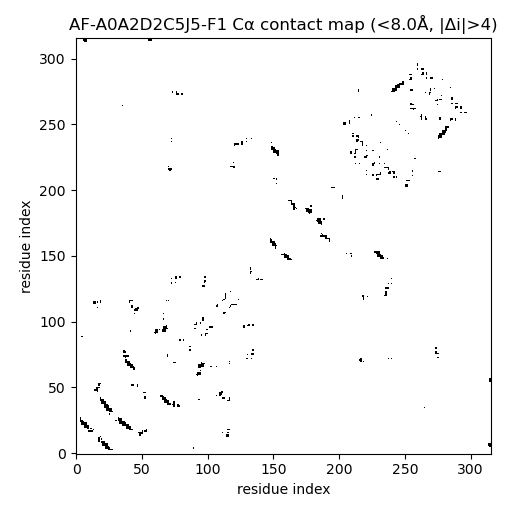8 ? -2.073 -5.527 13.382 1.00 95.12 98 VAL A CA 1
ATOM 798 C C . VAL A 1 98 ? -1.512 -5.277 14.775 1.00 95.12 98 VAL A C 1
ATOM 800 O O . VAL A 1 98 ? -0.644 -6.043 15.210 1.00 95.12 98 VAL A O 1
ATOM 803 N N . ALA A 1 99 ? -2.020 -4.248 15.461 1.00 94.88 99 ALA A N 1
ATOM 804 C CA . ALA A 1 99 ? -1.631 -3.885 16.823 1.00 94.88 99 ALA A CA 1
ATOM 805 C C . ALA A 1 99 ? -2.202 -4.843 17.882 1.00 94.88 99 ALA A C 1
ATOM 807 O O . ALA A 1 99 ? -1.549 -5.074 18.898 1.00 94.88 99 ALA A O 1
ATOM 808 N N . HIS A 1 100 ? -3.370 -5.428 17.603 1.00 95.31 100 HIS A N 1
ATOM 809 C CA . HIS A 1 100 ? -4.118 -6.337 18.468 1.00 95.31 100 HIS A CA 1
ATOM 810 C C . HIS A 1 100 ? -4.378 -7.697 17.785 1.00 95.31 100 HIS A C 1
ATOM 812 O O . HIS A 1 100 ? -5.529 -8.024 17.475 1.00 95.31 100 HIS A O 1
ATOM 818 N N . PRO A 1 101 ? -3.331 -8.518 17.527 1.00 94.81 101 PRO A N 1
ATOM 819 C CA . PRO A 1 101 ? -3.481 -9.865 16.956 1.00 94.81 101 PRO A CA 1
ATOM 820 C C . PRO A 1 101 ? -4.504 -10.734 17.676 1.00 94.81 101 PRO A C 1
ATOM 822 O O . PRO A 1 101 ? -5.124 -11.595 17.062 1.00 94.81 101 PRO A O 1
ATOM 825 N N . GLU A 1 102 ? -4.614 -10.556 18.988 1.00 95.50 102 GLU A N 1
ATOM 826 C CA . GLU A 1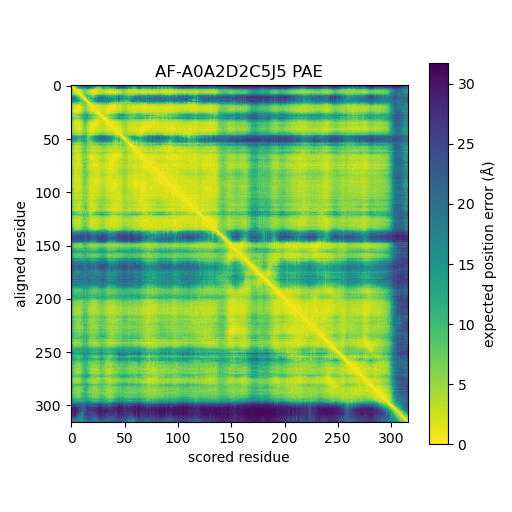 102 ? -5.487 -11.322 19.862 1.00 95.50 102 GLU A CA 1
ATOM 827 C C . GLU A 1 102 ? -6.967 -11.163 19.516 1.00 95.50 102 GLU A C 1
ATOM 829 O O . GLU A 1 102 ? -7.745 -12.046 19.860 1.00 95.50 102 GLU A O 1
ATOM 834 N N . LEU A 1 103 ? -7.354 -10.085 18.822 1.00 95.12 103 LEU A N 1
ATOM 835 C CA . LEU A 1 103 ? -8.732 -9.870 18.390 1.00 95.12 103 LEU A CA 1
ATOM 836 C C . LEU A 1 103 ? -9.081 -10.671 17.130 1.00 95.12 103 LEU A C 1
ATOM 838 O O . LEU A 1 103 ? -10.236 -11.035 16.949 1.00 95.12 103 LEU A O 1
ATOM 842 N N . VAL A 1 104 ? -8.101 -10.998 16.280 1.00 96.00 104 VAL A N 1
ATOM 843 C CA . VAL A 1 104 ? -8.330 -11.637 14.970 1.00 96.00 104 VAL A CA 1
ATOM 844 C C . VAL A 1 104 ? -9.185 -12.915 15.049 1.00 96.00 104 VAL A C 1
ATOM 846 O O . VAL A 1 104 ? -10.148 -13.001 14.289 1.00 96.00 104 VAL A O 1
ATOM 849 N N . PRO A 1 105 ? -8.941 -13.872 15.972 1.00 96.25 105 PRO A N 1
ATOM 850 C CA . PRO A 1 105 ? -9.737 -15.102 16.049 1.00 96.25 105 PRO A CA 1
ATOM 851 C C . PRO A 1 105 ? -11.220 -14.885 16.379 1.00 96.25 105 PRO A C 1
ATOM 853 O O . PRO A 1 105 ? -12.025 -15.784 16.173 1.00 96.25 105 PRO A O 1
ATOM 856 N N . PHE A 1 106 ? -11.594 -13.720 16.917 1.00 95.19 106 PHE A N 1
ATOM 857 C CA . PHE A 1 106 ? -12.989 -13.398 17.231 1.00 95.19 106 PHE A CA 1
ATOM 858 C C . PHE A 1 106 ? -13.751 -12.807 16.042 1.00 95.19 106 PHE A C 1
ATOM 860 O O . PHE A 1 106 ? -14.972 -12.719 16.103 1.00 95.19 106 PHE A O 1
ATOM 867 N N . PHE A 1 107 ? -13.043 -12.389 14.989 1.00 95.31 107 PHE A N 1
ATOM 868 C CA . PHE A 1 107 ? -13.633 -11.744 13.816 1.00 95.31 107 PHE A CA 1
ATOM 869 C C . PHE A 1 107 ? -13.363 -12.493 12.509 1.00 95.31 107 PHE A C 1
ATOM 871 O O . PHE A 1 107 ? -14.044 -12.217 11.531 1.00 95.31 107 PHE A O 1
ATOM 878 N N . GLU A 1 108 ? -12.402 -13.423 12.457 1.00 94.94 108 GLU A N 1
ATOM 879 C CA . GLU A 1 108 ? -12.032 -14.094 11.198 1.00 94.94 108 GLU A CA 1
ATOM 880 C C . GLU A 1 108 ? -13.161 -14.930 10.572 1.00 94.94 108 GLU A C 1
ATOM 882 O O . GLU A 1 108 ? -13.147 -15.140 9.360 1.00 94.94 108 GLU A O 1
ATOM 887 N N . ASP A 1 109 ? -14.154 -15.330 11.372 1.00 93.75 109 ASP A N 1
ATOM 888 C CA . ASP A 1 109 ? -15.354 -16.056 10.934 1.00 93.75 109 ASP A CA 1
ATOM 889 C C . ASP A 1 109 ? -16.582 -15.143 10.702 1.00 93.75 109 ASP A C 1
ATOM 891 O O . ASP A 1 109 ? -17.654 -15.622 10.325 1.00 93.75 109 ASP A O 1
ATOM 895 N N . GLU A 1 110 ? -16.465 -13.830 10.931 1.00 92.44 110 GLU A N 1
ATOM 896 C CA . GLU A 1 110 ? -17.553 -12.872 10.691 1.00 92.44 110 GLU A CA 1
ATOM 897 C C . GLU A 1 110 ? -17.783 -12.665 9.188 1.00 92.44 110 GLU A C 1
ATOM 899 O O . GLU A 1 110 ? -16.841 -12.553 8.402 1.00 92.44 110 GLU A O 1
ATOM 904 N N . GLU A 1 111 ? -19.046 -12.514 8.776 1.00 89.25 111 GLU A N 1
ATOM 905 C CA . GLU A 1 111 ? -19.412 -12.352 7.359 1.00 89.25 111 GLU A CA 1
ATOM 906 C C . GLU A 1 111 ? -18.686 -11.164 6.704 1.00 89.25 111 GLU A C 1
ATOM 908 O O . GLU A 1 111 ? -18.201 -11.264 5.575 1.00 89.25 111 GLU A O 1
ATOM 913 N N . GLY A 1 112 ? -18.541 -10.054 7.434 1.00 89.31 112 GLY A N 1
ATOM 914 C CA . GLY A 1 112 ? -17.863 -8.843 6.967 1.00 89.31 112 GLY A CA 1
ATOM 915 C C . GLY A 1 112 ? -16.337 -8.958 6.833 1.00 89.31 112 GLY A C 1
ATOM 916 O O . GLY A 1 112 ? -15.715 -8.068 6.242 1.00 89.31 112 GLY A O 1
ATOM 917 N N . TRP A 1 113 ? -15.713 -10.021 7.354 1.00 92.50 113 TRP A N 1
ATOM 918 C CA . TRP A 1 113 ? -14.255 -10.171 7.371 1.00 92.50 113 TRP A CA 1
ATOM 919 C C . TRP A 1 113 ? -13.677 -10.314 5.961 1.00 92.50 113 TRP A C 1
ATOM 921 O O . TRP A 1 113 ? -12.897 -9.475 5.506 1.00 92.50 113 TRP A O 1
ATOM 931 N N . GLU A 1 114 ? -14.097 -11.338 5.221 1.00 89.31 114 GLU A N 1
ATOM 932 C CA . GLU A 1 114 ? -13.615 -11.557 3.853 1.00 89.31 114 GLU A CA 1
ATOM 933 C C . GLU A 1 114 ? -14.381 -10.724 2.820 1.00 89.31 114 GLU A C 1
ATOM 935 O O . GLU A 1 114 ? -13.801 -10.268 1.830 1.00 89.31 114 GLU A O 1
ATOM 940 N N . THR A 1 115 ? -15.679 -10.497 3.043 1.00 87.81 115 THR A N 1
ATOM 941 C CA . THR A 1 115 ? -16.541 -9.788 2.082 1.00 87.81 115 THR A CA 1
ATOM 942 C C . THR A 1 115 ? -16.238 -8.294 2.026 1.00 87.81 115 THR A C 1
ATOM 944 O O . THR A 1 115 ? -16.287 -7.704 0.941 1.00 87.81 115 THR A O 1
ATOM 947 N N . SER A 1 116 ? -15.864 -7.703 3.169 1.00 87.69 116 SER A N 1
ATOM 948 C CA . SER A 1 116 ? -15.564 -6.281 3.292 1.00 87.69 116 SER A CA 1
ATOM 949 C C . SER A 1 116 ? -14.104 -6.018 3.655 1.00 87.69 116 SER A C 1
ATOM 951 O O . SER A 1 116 ? -13.368 -5.482 2.820 1.00 87.69 116 SER A O 1
ATOM 953 N N . LEU A 1 117 ? -13.632 -6.404 4.849 1.00 91.00 117 LEU A N 1
ATOM 954 C CA . LEU A 1 117 ? -12.295 -6.021 5.347 1.00 91.00 117 LEU A CA 1
ATOM 955 C C . LEU A 1 117 ? -11.182 -6.442 4.385 1.00 91.00 117 LEU A C 1
ATOM 957 O O . LEU A 1 117 ? -10.371 -5.615 3.961 1.00 91.00 117 LEU A O 1
ATOM 961 N N . PHE A 1 118 ? -11.222 -7.698 3.953 1.00 90.81 118 PHE A N 1
ATOM 962 C CA . PHE A 1 118 ? -10.241 -8.293 3.052 1.00 90.81 118 PHE A CA 1
ATOM 963 C C . PHE A 1 118 ? -10.799 -8.598 1.666 1.00 90.81 118 PHE A C 1
ATOM 965 O O . PHE A 1 118 ? -10.300 -9.485 0.977 1.00 90.81 118 PHE A O 1
ATOM 972 N N . ARG A 1 119 ? -11.786 -7.819 1.207 1.00 85.12 119 ARG A N 1
ATOM 973 C CA . ARG A 1 119 ? -12.375 -7.969 -0.130 1.00 85.12 119 ARG A CA 1
ATOM 974 C C . ARG A 1 119 ? -11.289 -8.115 -1.200 1.00 85.12 119 ARG A C 1
ATOM 976 O O . ARG A 1 119 ? -10.419 -7.262 -1.326 1.00 85.12 119 ARG A O 1
ATOM 983 N N . GLY A 1 120 ? -11.335 -9.184 -1.993 1.00 75.62 120 GLY A N 1
ATOM 984 C CA . GLY A 1 120 ? -10.351 -9.417 -3.061 1.00 75.62 120 GLY A CA 1
ATOM 985 C C . GLY A 1 120 ? -8.937 -9.778 -2.581 1.00 75.62 120 GLY A C 1
ATOM 986 O O . GLY A 1 120 ? -8.030 -9.856 -3.406 1.00 75.62 120 GLY A O 1
ATOM 987 N N . ASN A 1 121 ? -8.751 -10.024 -1.282 1.00 82.56 121 ASN A N 1
ATOM 988 C CA . ASN A 1 121 ? -7.526 -10.522 -0.674 1.00 82.56 121 ASN A CA 1
ATOM 989 C C . ASN A 1 121 ? -7.810 -11.812 0.115 1.00 82.56 121 ASN A C 1
ATOM 991 O O . ASN A 1 121 ? -7.947 -11.794 1.335 1.00 82.56 121 ASN A O 1
ATOM 995 N N . SER A 1 122 ? -7.890 -12.941 -0.591 1.00 78.12 122 SER A N 1
ATOM 996 C CA . SER A 1 122 ? -8.170 -14.253 0.015 1.00 78.12 122 SER A CA 1
ATOM 997 C C . SER A 1 122 ? -7.074 -14.744 0.967 1.00 78.12 122 SER A C 1
ATOM 999 O O . SER A 1 122 ? -7.306 -15.640 1.767 1.00 78.12 122 SER A O 1
ATOM 1001 N N . ASP A 1 123 ? -5.873 -14.177 0.881 1.00 86.06 123 ASP A N 1
ATOM 1002 C CA . ASP A 1 123 ? -4.748 -14.483 1.762 1.00 86.06 123 ASP A CA 1
ATOM 1003 C C . ASP A 1 123 ? -4.419 -13.254 2.622 1.00 86.06 123 ASP A C 1
ATOM 1005 O O . ASP A 1 123 ? -3.350 -12.639 2.592 1.00 86.06 123 ASP A O 1
ATOM 1009 N N . TRP A 1 124 ? -5.422 -12.867 3.407 1.00 89.81 124 TRP A N 1
ATOM 1010 C CA . TRP A 1 124 ? -5.347 -11.757 4.349 1.00 89.81 124 TRP A CA 1
ATOM 1011 C C . TRP A 1 124 ? -4.272 -11.951 5.425 1.00 89.81 124 TRP A C 1
ATOM 1013 O O . TRP A 1 124 ? -3.736 -10.971 5.945 1.00 89.81 124 TRP A O 1
ATOM 1023 N N . ARG A 1 125 ? -3.914 -13.203 5.739 1.00 90.25 125 ARG A N 1
ATOM 1024 C CA . ARG A 1 125 ? -2.866 -13.533 6.716 1.00 90.25 125 ARG A CA 1
ATOM 1025 C C . ARG A 1 125 ? -1.502 -13.026 6.258 1.00 90.25 125 ARG A C 1
ATOM 1027 O O . ARG A 1 125 ? -0.782 -12.444 7.071 1.00 90.25 125 ARG A O 1
ATOM 1034 N N . SER A 1 126 ? -1.176 -13.185 4.972 1.00 85.69 126 SER A N 1
ATOM 1035 C CA . SER A 1 126 ? 0.048 -12.627 4.386 1.00 85.69 126 SER A CA 1
ATOM 1036 C C . SER A 1 126 ? 0.075 -11.098 4.498 1.00 85.69 126 SER A C 1
ATOM 1038 O O . SER A 1 126 ? 1.036 -10.529 5.016 1.00 85.69 126 SER A O 1
ATOM 1040 N N . PHE A 1 127 ? -1.040 -10.429 4.184 1.00 88.69 127 PHE A N 1
ATOM 1041 C CA . PHE A 1 127 ? -1.150 -8.977 4.357 1.00 88.69 127 PHE A CA 1
ATOM 1042 C C . PHE A 1 127 ? -0.959 -8.519 5.813 1.00 88.69 127 PHE A C 1
ATOM 1044 O O . PHE A 1 127 ? -0.230 -7.560 6.054 1.00 88.69 127 PHE A O 1
ATOM 1051 N N . LEU A 1 128 ? -1.577 -9.182 6.798 1.00 91.25 128 LEU A N 1
ATOM 1052 C CA . LEU A 1 128 ? -1.410 -8.803 8.208 1.00 91.25 128 LEU A CA 1
ATOM 1053 C C . LEU A 1 128 ? 0.023 -9.025 8.707 1.00 91.25 128 LEU A C 1
ATOM 1055 O O . LEU A 1 128 ? 0.524 -8.228 9.502 1.00 91.25 128 LEU A O 1
ATOM 1059 N N . LYS A 1 129 ? 0.701 -10.078 8.237 1.00 88.00 129 LYS A N 1
ATOM 1060 C CA . LYS A 1 129 ? 2.122 -10.331 8.530 1.00 88.00 129 LYS A CA 1
ATOM 1061 C C . LYS A 1 129 ? 3.005 -9.198 8.001 1.00 88.00 129 LYS A C 1
ATOM 1063 O O . LYS A 1 129 ? 3.862 -8.679 8.720 1.00 88.00 129 LYS A O 1
ATOM 1068 N N . ASP A 1 130 ? 2.768 -8.801 6.761 1.00 86.38 130 ASP A N 1
ATOM 1069 C CA . ASP A 1 130 ? 3.448 -7.701 6.088 1.00 86.38 130 ASP A CA 1
ATOM 1070 C C . ASP A 1 130 ? 3.209 -6.358 6.792 1.00 86.38 130 ASP A C 1
ATOM 1072 O O . ASP A 1 130 ? 4.152 -5.644 7.149 1.00 86.38 130 ASP A O 1
ATOM 1076 N N . ALA A 1 131 ? 1.946 -6.052 7.085 1.00 89.88 131 ALA A N 1
ATOM 1077 C CA . ALA A 1 131 ? 1.550 -4.853 7.808 1.00 89.88 131 ALA A CA 1
ATOM 1078 C C . ALA A 1 131 ? 2.153 -4.802 9.221 1.00 89.88 131 ALA A C 1
ATOM 1080 O O . ALA A 1 131 ? 2.634 -3.750 9.644 1.00 89.88 131 ALA A O 1
ATOM 1081 N N . ARG A 1 132 ? 2.216 -5.939 9.931 1.00 89.25 132 ARG A N 1
ATOM 1082 C CA . ARG A 1 132 ? 2.900 -6.046 11.230 1.00 89.25 132 ARG A CA 1
ATOM 1083 C C . ARG A 1 132 ? 4.387 -5.773 11.120 1.00 89.25 132 ARG A C 1
ATOM 1085 O O . ARG A 1 132 ? 4.928 -5.036 11.937 1.00 89.25 132 ARG A O 1
ATOM 1092 N N . THR A 1 133 ? 5.037 -6.322 10.101 1.00 85.88 133 THR A N 1
ATOM 1093 C CA . THR A 1 133 ? 6.471 -6.117 9.878 1.00 85.88 133 THR A CA 1
ATOM 1094 C C . THR A 1 133 ? 6.792 -4.636 9.668 1.00 85.88 133 THR A C 1
ATOM 1096 O O . THR A 1 133 ? 7.751 -4.126 10.255 1.00 85.88 133 THR A O 1
ATOM 1099 N N . LEU A 1 134 ? 5.955 -3.925 8.899 1.00 85.25 134 LEU A N 1
ATOM 1100 C CA . LEU A 1 134 ? 6.035 -2.469 8.774 1.00 85.25 134 LEU A CA 1
ATOM 1101 C C . LEU A 1 134 ? 5.784 -1.786 10.114 1.00 85.25 134 LEU A C 1
ATOM 1103 O O . LEU A 1 134 ? 6.614 -0.997 10.551 1.00 85.25 134 LEU A O 1
ATOM 1107 N N . PHE A 1 135 ? 4.676 -2.094 10.785 1.00 85.38 135 PHE A N 1
ATOM 1108 C CA . PHE A 1 135 ? 4.274 -1.452 12.037 1.00 85.38 135 PHE A CA 1
ATOM 1109 C C . PHE A 1 135 ? 5.321 -1.588 13.159 1.00 85.38 135 PHE A C 1
ATOM 1111 O O . PHE A 1 135 ? 5.595 -0.636 13.895 1.00 85.38 135 PHE A O 1
ATOM 1118 N N . GLU A 1 136 ? 5.958 -2.750 13.278 1.00 83.94 136 GLU A N 1
ATOM 1119 C CA . GLU A 1 136 ? 7.023 -3.004 14.254 1.00 83.94 136 GLU A CA 1
ATOM 1120 C C . GLU A 1 136 ? 8.369 -2.384 13.843 1.00 83.94 136 GLU A C 1
ATOM 1122 O O . GLU A 1 136 ? 9.275 -2.275 14.670 1.00 83.94 136 GLU A O 1
ATOM 1127 N N . GLY A 1 137 ? 8.523 -1.978 12.578 1.00 74.94 137 GLY A N 1
ATOM 1128 C CA . GLY A 1 137 ? 9.785 -1.492 12.016 1.00 74.94 137 GLY A CA 1
ATOM 1129 C C . GLY A 1 137 ? 10.861 -2.579 11.919 1.00 74.94 137 GLY A C 1
ATOM 1130 O O . GLY A 1 137 ? 12.049 -2.274 11.784 1.00 74.94 137 GLY A O 1
ATOM 1131 N N . ASN A 1 138 ? 10.475 -3.856 12.002 1.00 68.69 138 ASN A N 1
ATOM 1132 C CA . ASN A 1 138 ? 11.401 -4.980 12.047 1.00 68.69 138 ASN A CA 1
ATOM 1133 C C . ASN A 1 138 ? 11.675 -5.554 10.649 1.00 68.69 138 ASN A C 1
ATOM 1135 O O . ASN A 1 138 ? 11.338 -6.691 10.326 1.00 68.69 138 ASN A O 1
ATOM 1139 N N . PHE A 1 139 ? 12.373 -4.779 9.821 1.00 64.75 139 PHE A N 1
ATOM 1140 C CA . PHE A 1 139 ? 12.753 -5.200 8.467 1.00 64.75 139 PHE A CA 1
ATOM 1141 C C . PHE A 1 139 ? 13.797 -6.330 8.440 1.00 64.75 139 PHE A C 1
ATOM 1143 O O . PHE A 1 139 ? 14.053 -6.911 7.386 1.00 64.75 139 PHE A O 1
ATOM 1150 N N . SER A 1 140 ? 14.399 -6.675 9.587 1.00 53.03 140 SER A N 1
ATOM 1151 C CA . SER A 1 140 ? 15.375 -7.770 9.680 1.00 53.03 140 SER A CA 1
ATOM 1152 C C . SER A 1 140 ? 14.746 -9.157 9.466 1.00 53.03 140 SER A C 1
ATOM 1154 O O . SER A 1 140 ? 15.448 -10.093 9.081 1.00 53.03 140 SER A O 1
ATOM 1156 N N . ALA A 1 141 ? 13.422 -9.267 9.640 1.00 49.88 141 ALA A N 1
ATOM 1157 C CA . ALA A 1 141 ? 12.639 -10.480 9.408 1.00 49.88 141 ALA A CA 1
ATOM 1158 C C . ALA A 1 141 ? 12.278 -10.719 7.926 1.00 49.88 141 ALA A C 1
ATOM 1160 O O . ALA A 1 141 ? 11.976 -11.847 7.553 1.00 49.88 141 ALA A O 1
ATOM 1161 N N . LEU A 1 142 ? 12.385 -9.702 7.057 1.00 53.22 142 LEU A N 1
ATOM 1162 C CA . LEU A 1 142 ? 12.113 -9.798 5.606 1.00 53.22 142 LEU A CA 1
ATOM 1163 C C . LEU A 1 142 ? 13.242 -10.484 4.827 1.00 53.22 142 LEU A C 1
ATOM 1165 O O . LEU A 1 142 ? 13.279 -10.467 3.595 1.00 53.22 142 LEU A O 1
ATOM 1169 N N . ALA A 1 143 ? 14.215 -11.043 5.545 1.00 44.94 143 ALA A N 1
ATOM 1170 C CA . ALA A 1 143 ? 15.438 -11.563 4.974 1.00 44.94 143 ALA A CA 1
ATOM 1171 C C . ALA A 1 143 ? 15.228 -12.785 4.081 1.00 44.94 143 ALA A C 1
ATOM 1173 O O . ALA A 1 143 ? 16.222 -13.176 3.483 1.00 44.94 143 ALA A O 1
ATOM 1174 N N . ASP A 1 144 ? 14.011 -13.314 3.923 1.00 51.72 144 ASP A N 1
ATOM 1175 C CA . ASP A 1 144 ? 13.657 -14.426 3.041 1.00 51.72 144 ASP A CA 1
ATOM 1176 C C . ASP A 1 144 ? 12.279 -14.186 2.380 1.00 51.72 144 ASP A C 1
ATOM 1178 O O . ASP A 1 144 ? 11.243 -14.559 2.917 1.00 51.72 144 ASP A O 1
ATOM 1182 N N . LEU A 1 145 ? 12.260 -13.538 1.201 1.00 53.50 145 LEU A N 1
ATOM 1183 C CA . LEU A 1 145 ? 11.168 -13.703 0.226 1.00 53.50 145 LEU A CA 1
ATOM 1184 C C . LEU A 1 145 ? 11.215 -15.173 -0.219 1.00 53.50 145 LEU A C 1
ATOM 1186 O O . LEU A 1 145 ? 11.905 -15.506 -1.178 1.00 53.50 145 LEU A O 1
ATOM 1190 N N . GLU A 1 146 ? 10.599 -16.058 0.562 1.00 56.44 146 GLU A N 1
ATOM 1191 C CA . GLU A 1 146 ? 10.450 -17.480 0.222 1.00 56.44 146 GLU A CA 1
ATOM 1192 C C . GLU A 1 146 ? 9.437 -17.672 -0.916 1.00 56.44 146 GLU A C 1
ATOM 1194 O O . GLU A 1 146 ? 9.438 -18.694 -1.596 1.00 56.44 146 GLU A O 1
ATOM 1199 N N . GLU A 1 147 ? 8.588 -16.673 -1.155 1.00 65.00 147 GLU A N 1
ATOM 1200 C CA . GLU A 1 147 ? 7.526 -16.740 -2.148 1.00 65.00 147 GLU A CA 1
ATOM 1201 C C . GLU A 1 147 ? 8.026 -16.245 -3.506 1.00 65.00 147 GLU A C 1
ATOM 1203 O O . GLU A 1 147 ? 8.131 -15.043 -3.771 1.00 65.00 147 GLU A O 1
ATOM 1208 N N . ALA A 1 148 ? 8.328 -17.199 -4.388 1.00 78.38 148 ALA A N 1
ATOM 1209 C CA . ALA A 1 148 ? 8.376 -16.934 -5.817 1.00 78.38 148 ALA A CA 1
ATOM 1210 C C . ALA A 1 148 ? 7.029 -16.345 -6.263 1.00 78.38 148 ALA A C 1
ATOM 1212 O O . ALA A 1 148 ? 5.965 -16.784 -5.820 1.00 78.38 148 ALA A O 1
ATOM 1213 N N . PHE A 1 149 ? 7.074 -15.367 -7.162 1.00 89.12 149 PHE A N 1
ATOM 1214 C CA . PHE A 1 149 ? 5.867 -14.771 -7.722 1.00 89.12 149 PHE A CA 1
ATOM 1215 C C . PHE A 1 149 ? 5.943 -14.728 -9.237 1.00 89.12 149 PHE A C 1
ATOM 1217 O O . PHE A 1 149 ? 7.019 -14.791 -9.830 1.00 89.12 149 PHE A O 1
ATOM 1224 N N . SER A 1 150 ? 4.792 -14.592 -9.878 1.00 93.06 150 SER A N 1
ATOM 1225 C CA . SER A 1 150 ? 4.716 -14.365 -11.310 1.00 93.06 150 SER A CA 1
ATOM 1226 C C . SER A 1 150 ? 3.981 -13.072 -11.624 1.00 93.06 150 SER A C 1
ATOM 1228 O O . SER A 1 150 ? 3.107 -12.619 -10.881 1.00 93.06 150 SER A O 1
ATOM 1230 N N . PHE A 1 151 ? 4.370 -12.447 -12.730 1.00 95.06 151 PHE A N 1
ATOM 1231 C CA . PHE A 1 151 ? 3.706 -11.273 -13.274 1.00 95.06 151 PHE A CA 1
ATOM 1232 C C . PHE A 1 151 ? 3.279 -11.559 -14.705 1.00 95.06 151 PHE A C 1
ATOM 1234 O O . PHE A 1 151 ? 4.104 -11.916 -15.543 1.00 95.06 151 PHE A O 1
ATOM 1241 N N . THR A 1 152 ? 1.997 -11.368 -14.992 1.00 95.75 152 THR A N 1
ATOM 1242 C CA . THR A 1 152 ? 1.447 -11.484 -16.346 1.00 95.75 152 THR A CA 1
ATOM 1243 C C . THR A 1 152 ? 1.087 -10.088 -16.841 1.00 95.75 152 THR A C 1
ATOM 1245 O O . THR A 1 152 ? 0.109 -9.506 -16.362 1.00 95.75 152 THR A O 1
ATOM 1248 N N . PRO A 1 153 ? 1.872 -9.498 -17.759 1.00 94.06 153 PRO A N 1
ATOM 1249 C CA . PRO A 1 153 ? 1.537 -8.212 -18.359 1.00 94.06 153 PRO A CA 1
ATOM 1250 C C . PRO A 1 153 ? 0.211 -8.296 -19.112 1.00 94.06 153 PRO A C 1
ATOM 1252 O O . PRO A 1 153 ? -0.089 -9.311 -19.738 1.00 94.06 153 PRO A O 1
ATOM 1255 N N . ALA A 1 154 ? -0.566 -7.213 -19.116 1.00 92.00 154 ALA A N 1
ATOM 1256 C CA . ALA A 1 154 ? -1.797 -7.188 -19.900 1.00 92.00 154 ALA A CA 1
ATOM 1257 C C . ALA A 1 154 ? -1.510 -7.436 -21.394 1.00 92.00 154 ALA A C 1
ATOM 1259 O O . ALA A 1 154 ? -0.689 -6.737 -21.999 1.00 92.00 154 ALA A O 1
ATOM 1260 N N . GLY A 1 155 ? -2.203 -8.425 -21.964 1.00 88.19 155 GLY A N 1
ATOM 1261 C CA . GLY A 1 155 ? -2.038 -8.867 -23.352 1.00 88.19 155 GLY A CA 1
ATOM 1262 C C . GLY A 1 155 ? -0.927 -9.898 -23.582 1.00 88.19 155 GLY A C 1
ATOM 1263 O O . GLY A 1 155 ? -0.680 -10.234 -24.735 1.00 88.19 155 GLY A O 1
ATOM 1264 N N . ALA A 1 156 ? -0.252 -10.379 -22.534 1.00 90.81 156 ALA A N 1
ATOM 1265 C CA . ALA A 1 156 ? 0.674 -11.504 -22.633 1.00 90.81 156 ALA A CA 1
ATOM 1266 C C . ALA A 1 156 ? -0.058 -12.840 -22.433 1.00 90.81 156 ALA A C 1
ATOM 1268 O O . ALA A 1 156 ? -0.936 -12.940 -21.576 1.00 90.81 156 ALA A O 1
ATOM 1269 N N . ASP A 1 157 ? 0.347 -13.859 -23.191 1.00 89.12 157 ASP A N 1
ATOM 1270 C CA . ASP A 1 157 ? -0.201 -15.217 -23.078 1.00 89.12 157 ASP A CA 1
ATOM 1271 C C . ASP A 1 157 ? 0.433 -16.012 -21.925 1.00 89.12 157 ASP A C 1
ATOM 1273 O O . ASP A 1 157 ? -0.196 -16.907 -21.363 1.00 89.12 157 ASP A O 1
ATOM 1277 N N . GLU A 1 158 ? 1.674 -15.676 -21.557 1.00 92.62 158 GLU A N 1
ATOM 1278 C CA . GLU A 1 158 ? 2.455 -16.403 -20.557 1.00 92.62 158 GLU A CA 1
ATOM 1279 C C . GLU A 1 158 ? 2.884 -15.504 -19.384 1.00 92.62 158 GLU A C 1
ATOM 1281 O O . GLU A 1 158 ? 3.297 -14.354 -19.592 1.00 92.62 158 GLU A O 1
ATOM 1286 N N . PRO A 1 159 ? 2.829 -16.023 -18.142 1.00 94.50 159 PRO A N 1
ATOM 1287 C CA . PRO A 1 159 ? 3.352 -15.332 -16.976 1.00 94.50 159 PRO A CA 1
ATOM 1288 C C . PRO A 1 159 ? 4.885 -15.306 -16.984 1.00 94.50 159 PRO A C 1
ATOM 1290 O O . PRO A 1 159 ? 5.550 -16.283 -17.329 1.00 94.50 159 PRO A O 1
ATOM 1293 N N . ILE A 1 160 ? 5.461 -14.203 -16.510 1.00 92.88 160 ILE A N 1
ATOM 1294 C CA . ILE A 1 160 ? 6.891 -14.101 -16.216 1.00 92.88 160 ILE A CA 1
ATOM 1295 C C . ILE A 1 160 ? 7.100 -14.537 -14.771 1.00 92.88 160 ILE A C 1
ATOM 1297 O O . ILE A 1 160 ? 6.659 -13.851 -13.848 1.00 92.88 160 ILE A O 1
ATOM 1301 N N . ASN A 1 161 ? 7.774 -15.667 -14.580 1.00 91.12 161 ASN A N 1
ATOM 1302 C CA . ASN A 1 161 ? 8.098 -16.186 -13.255 1.00 91.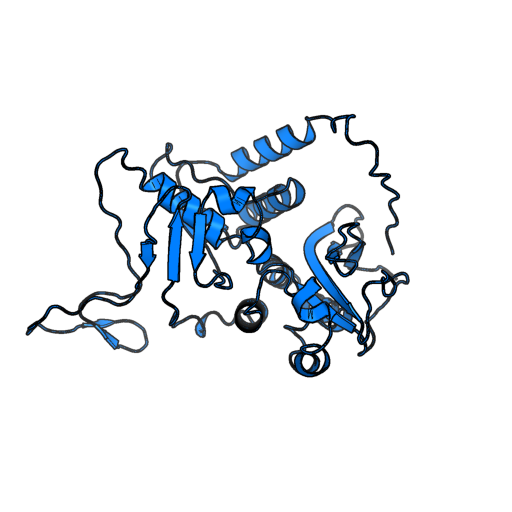12 161 ASN A CA 1
ATOM 1303 C C . ASN A 1 161 ? 9.351 -15.494 -12.709 1.00 91.12 161 ASN A C 1
ATOM 1305 O O . ASN A 1 161 ? 10.416 -15.534 -13.327 1.00 91.12 161 ASN A O 1
ATOM 1309 N N . PHE A 1 162 ? 9.217 -14.868 -11.544 1.00 88.06 162 PHE A N 1
ATOM 1310 C CA . PHE A 1 162 ? 10.310 -14.278 -10.785 1.00 88.06 162 PHE A CA 1
ATOM 1311 C C . PHE A 1 162 ? 10.770 -15.279 -9.734 1.00 88.06 162 PHE A C 1
ATOM 1313 O O . PHE A 1 162 ? 10.334 -15.259 -8.582 1.00 88.06 162 PHE A O 1
ATOM 1320 N N . ASP A 1 163 ? 11.657 -16.167 -10.175 1.00 81.12 163 ASP A N 1
ATOM 1321 C CA . ASP A 1 163 ? 12.446 -17.007 -9.289 1.00 81.12 163 ASP A CA 1
ATOM 1322 C C . ASP A 1 163 ? 13.724 -16.254 -8.904 1.00 81.12 163 ASP A C 1
ATOM 1324 O O . ASP A 1 163 ? 14.512 -15.827 -9.752 1.00 81.12 163 ASP A O 1
ATOM 1328 N N . PHE A 1 164 ? 13.887 -16.032 -7.606 1.00 79.69 164 PHE A N 1
ATOM 1329 C CA . PHE A 1 164 ? 15.020 -15.313 -7.044 1.00 79.69 164 PHE A CA 1
ATOM 1330 C C . PHE A 1 164 ? 16.119 -16.248 -6.544 1.00 79.69 164 PHE A C 1
ATOM 1332 O O . PHE A 1 164 ? 17.101 -15.770 -5.965 1.00 79.69 164 PHE A O 1
ATOM 1339 N N . GLU A 1 165 ? 15.988 -17.554 -6.752 1.00 78.75 165 GLU A N 1
ATOM 1340 C CA . GLU A 1 165 ? 17.063 -18.500 -6.513 1.00 78.75 165 GLU A CA 1
ATOM 1341 C C . GLU A 1 165 ? 18.143 -18.391 -7.595 1.00 78.75 165 GLU A C 1
ATOM 1343 O O . GLU A 1 165 ? 17.888 -18.206 -8.784 1.00 78.75 165 GLU A O 1
ATOM 1348 N N . SER A 1 166 ? 19.405 -18.476 -7.176 1.00 76.44 166 SER A N 1
ATOM 1349 C CA . SER A 1 166 ? 20.520 -18.597 -8.109 1.00 76.44 166 SER A CA 1
ATOM 1350 C C . SER A 1 166 ? 20.470 -19.984 -8.756 1.00 76.44 166 SER A C 1
ATOM 1352 O O . SER A 1 166 ? 20.622 -20.966 -8.026 1.00 76.44 166 SER A O 1
ATOM 1354 N N . PRO A 1 167 ? 20.393 -20.101 -10.093 1.00 76.19 167 PRO A N 1
ATOM 1355 C CA . PRO A 1 167 ? 20.471 -21.399 -10.747 1.00 76.19 167 PRO A CA 1
ATOM 1356 C C . PRO A 1 167 ? 21.831 -22.049 -10.472 1.00 76.19 167 PRO A C 1
ATOM 1358 O O . PRO A 1 167 ? 22.878 -21.393 -10.531 1.00 76.19 167 PRO A O 1
ATOM 1361 N N . GLU A 1 168 ? 21.821 -23.349 -10.183 1.00 75.44 168 GLU A N 1
ATOM 1362 C CA . GLU A 1 168 ? 23.036 -24.145 -10.031 1.00 75.44 168 GLU A CA 1
ATOM 1363 C C . GLU A 1 168 ? 23.337 -24.884 -11.345 1.00 75.44 168 GLU A C 1
ATOM 1365 O O . GLU A 1 168 ? 22.523 -25.689 -11.802 1.00 75.44 168 GLU A O 1
ATOM 1370 N N . PRO A 1 169 ? 24.489 -24.634 -11.994 1.00 79.62 169 PRO A N 1
ATOM 1371 C CA . PRO A 1 169 ? 24.870 -25.363 -13.188 1.00 79.62 169 PRO A CA 1
ATOM 1372 C C . PRO A 1 169 ? 25.046 -26.841 -12.856 1.00 79.62 169 PRO A C 1
ATOM 1374 O O . PRO A 1 169 ? 25.764 -27.199 -11.916 1.00 79.62 169 PRO A O 1
ATOM 1377 N N . HIS A 1 170 ? 24.462 -27.708 -13.681 1.00 78.56 170 HIS A N 1
ATOM 1378 C CA . HIS A 1 170 ? 24.757 -29.133 -13.621 1.00 78.56 170 HIS A CA 1
ATOM 1379 C C . HIS A 1 170 ? 26.276 -29.341 -13.752 1.00 78.56 170 HIS A C 1
ATOM 1381 O O . HIS A 1 170 ? 26.891 -28.858 -14.702 1.00 78.56 170 HIS A O 1
ATOM 1387 N N . PHE A 1 171 ? 26.874 -30.056 -12.794 1.00 81.00 171 PHE A N 1
ATOM 1388 C CA . PHE A 1 171 ? 28.314 -30.356 -12.729 1.00 81.00 171 PHE A CA 1
ATOM 1389 C C . PHE A 1 171 ? 29.246 -29.160 -12.458 1.00 81.00 171 PHE A C 1
ATOM 1391 O O . PHE A 1 171 ? 30.417 -29.184 -12.844 1.00 81.00 171 PHE A O 1
ATOM 1398 N N . TYR A 1 172 ? 28.781 -28.127 -11.751 1.00 81.25 172 TYR A N 1
ATOM 1399 C CA . TYR A 1 172 ? 29.683 -27.086 -11.259 1.00 81.25 172 TYR A CA 1
ATOM 1400 C C . TYR A 1 172 ? 30.664 -27.639 -10.203 1.00 81.25 172 TYR A C 1
ATOM 1402 O O . TYR A 1 172 ? 30.277 -27.986 -9.092 1.00 81.25 172 TYR A O 1
ATOM 1410 N N . VAL A 1 173 ? 31.954 -27.696 -10.546 1.00 82.31 173 VAL A N 1
ATOM 1411 C CA . VAL A 1 173 ? 33.052 -28.155 -9.662 1.00 82.31 173 VAL A CA 1
ATOM 1412 C C . VAL A 1 173 ? 33.916 -27.005 -9.122 1.00 82.31 173 VAL A C 1
ATOM 1414 O O . VAL A 1 173 ? 34.995 -27.229 -8.575 1.00 82.31 173 VAL A O 1
ATOM 1417 N N . GLY A 1 174 ? 33.475 -25.759 -9.308 1.00 82.50 174 GLY A N 1
ATOM 1418 C CA . GLY A 1 174 ? 34.205 -24.574 -8.862 1.00 82.50 174 GLY A CA 1
ATOM 1419 C C . GLY A 1 174 ? 33.951 -24.203 -7.393 1.00 82.50 174 GLY A C 1
ATOM 1420 O O . GLY A 1 174 ? 33.126 -24.811 -6.706 1.00 82.50 174 GLY A O 1
ATOM 1421 N N . PRO A 1 175 ? 34.670 -23.193 -6.875 1.00 81.81 175 PRO A N 1
ATOM 1422 C CA . PRO A 1 175 ? 34.530 -22.760 -5.494 1.00 81.81 175 PRO A CA 1
ATOM 1423 C C . PRO A 1 175 ? 33.250 -21.942 -5.281 1.00 81.81 175 PRO A C 1
ATOM 1425 O O . PRO A 1 175 ? 32.986 -20.969 -5.984 1.00 81.81 175 PRO A O 1
ATOM 1428 N N . TYR A 1 176 ? 32.499 -22.275 -4.234 1.00 84.75 176 TYR A N 1
ATOM 1429 C CA . TYR A 1 176 ? 31.386 -21.456 -3.753 1.00 84.75 176 TYR A CA 1
ATOM 1430 C C . TYR A 1 176 ? 31.904 -20.321 -2.867 1.00 84.75 176 TYR A C 1
ATOM 1432 O O . TYR A 1 176 ? 32.849 -20.508 -2.092 1.00 84.75 176 TYR A O 1
ATOM 1440 N N . ARG A 1 177 ? 31.251 -19.154 -2.915 1.00 83.00 177 ARG A N 1
ATOM 1441 C CA . ARG A 1 177 ? 31.558 -18.035 -2.015 1.00 83.00 177 ARG A CA 1
ATOM 1442 C C . ARG A 1 177 ? 30.525 -17.973 -0.883 1.00 83.00 177 ARG A C 1
ATOM 1444 O O . ARG A 1 177 ? 29.332 -18.082 -1.156 1.00 83.00 177 ARG A O 1
ATOM 1451 N N . PRO A 1 178 ? 30.940 -17.772 0.381 1.00 82.69 178 PRO A N 1
ATOM 1452 C CA . PRO A 1 178 ? 30.011 -17.401 1.441 1.00 82.69 178 PRO A CA 1
ATOM 1453 C C . PRO A 1 178 ? 29.540 -15.956 1.229 1.00 82.69 178 PRO A C 1
ATOM 1455 O O . PRO A 1 178 ? 30.363 -15.039 1.219 1.00 82.69 178 PRO A O 1
ATOM 1458 N N . LEU A 1 179 ? 28.234 -15.745 1.071 1.00 76.06 179 LEU A N 1
ATOM 1459 C CA . LEU A 1 179 ? 27.642 -14.420 0.865 1.00 76.06 179 LEU A CA 1
ATOM 1460 C C . LEU A 1 179 ? 26.599 -14.093 1.948 1.00 76.06 179 LEU A C 1
ATOM 1462 O O . LEU A 1 179 ? 25.904 -14.976 2.457 1.00 76.06 179 LEU A O 1
ATOM 1466 N N . GLY A 1 180 ? 26.494 -12.807 2.293 1.00 72.19 180 GLY A N 1
ATOM 1467 C CA . GLY A 1 180 ? 25.527 -12.284 3.261 1.00 72.19 180 GLY A CA 1
ATOM 1468 C C . GLY A 1 180 ? 25.875 -12.554 4.735 1.00 72.19 180 GLY A C 1
ATOM 1469 O O . GLY A 1 180 ? 26.857 -13.236 5.039 1.00 72.19 180 GLY A O 1
ATOM 1470 N N . PRO A 1 181 ? 25.062 -12.038 5.676 1.00 71.06 181 PRO A N 1
ATOM 1471 C CA . PRO A 1 181 ? 25.311 -12.156 7.117 1.00 71.06 181 PRO A CA 1
ATOM 1472 C C . PRO A 1 181 ? 25.288 -13.611 7.608 1.00 71.06 181 PRO A C 1
ATOM 1474 O O . PRO A 1 181 ? 26.079 -13.983 8.472 1.00 71.06 181 PRO A O 1
ATOM 1477 N N . ARG A 1 182 ? 24.451 -14.464 6.998 1.00 72.75 182 ARG A N 1
ATOM 1478 C CA . ARG A 1 182 ? 24.389 -15.911 7.275 1.00 72.75 182 ARG A CA 1
ATOM 1479 C C . ARG A 1 182 ? 25.503 -16.724 6.591 1.00 72.75 182 ARG A C 1
ATOM 1481 O O . ARG A 1 182 ? 25.557 -17.934 6.778 1.00 72.75 182 ARG A O 1
ATOM 1488 N N . LYS A 1 183 ? 26.384 -16.090 5.799 1.00 75.19 183 LYS A N 1
ATOM 1489 C CA . LYS A 1 183 ? 27.483 -16.733 5.048 1.00 75.19 183 LYS A CA 1
ATOM 1490 C C . LYS A 1 183 ? 27.033 -17.961 4.241 1.00 75.19 183 LYS A C 1
ATOM 1492 O O . LYS A 1 183 ? 27.739 -18.971 4.196 1.00 75.19 183 LYS A O 1
ATOM 1497 N N . ARG A 1 184 ? 25.865 -17.879 3.593 1.00 75.31 184 ARG A N 1
ATOM 1498 C CA . ARG A 1 184 ? 25.332 -18.975 2.769 1.00 75.31 184 ARG A CA 1
ATOM 1499 C C . ARG A 1 184 ? 26.310 -19.238 1.626 1.00 75.31 184 ARG A C 1
ATOM 1501 O O . ARG A 1 184 ? 26.755 -18.292 0.979 1.00 75.31 184 ARG A O 1
ATOM 1508 N N . LYS A 1 185 ? 26.671 -20.503 1.397 1.00 78.62 185 LYS A N 1
ATOM 1509 C CA . LYS A 1 185 ? 27.482 -20.882 0.234 1.00 78.62 185 LYS A CA 1
ATOM 1510 C C . LYS A 1 185 ? 26.618 -20.722 -1.009 1.00 78.62 185 LYS A C 1
ATOM 1512 O O . LYS A 1 185 ? 25.591 -21.378 -1.119 1.00 78.62 185 LYS A O 1
ATOM 1517 N N . THR A 1 186 ? 27.013 -19.831 -1.906 1.00 77.19 186 THR A N 1
ATOM 1518 C CA . THR A 1 186 ? 26.270 -19.546 -3.136 1.00 77.19 186 THR A CA 1
ATOM 1519 C C . THR A 1 186 ? 27.234 -19.439 -4.306 1.00 77.19 186 THR A C 1
ATOM 1521 O O . THR A 1 186 ? 28.364 -18.970 -4.135 1.00 77.19 186 THR A O 1
ATOM 1524 N N . LEU A 1 187 ? 26.781 -19.850 -5.489 1.00 81.88 187 LEU A N 1
ATOM 1525 C CA . LEU A 1 187 ? 27.520 -19.633 -6.726 1.00 81.88 187 LEU A CA 1
ATOM 1526 C C . LEU A 1 187 ? 27.364 -18.185 -7.210 1.00 81.88 187 LEU A C 1
ATOM 1528 O O . LEU A 1 187 ? 28.354 -17.464 -7.326 1.00 81.88 187 LEU A O 1
ATOM 1532 N N . LEU A 1 188 ? 26.122 -17.752 -7.433 1.00 77.81 188 LEU A N 1
ATOM 1533 C CA . LEU A 1 188 ? 25.769 -16.364 -7.721 1.00 77.81 188 LEU A CA 1
ATOM 1534 C C . LEU A 1 188 ? 24.955 -15.783 -6.557 1.00 77.81 188 LEU A C 1
ATOM 1536 O O . LEU A 1 188 ? 24.366 -16.536 -5.774 1.00 77.81 188 LEU A O 1
ATOM 1540 N N . PRO A 1 189 ? 24.922 -14.449 -6.402 1.00 76.88 189 PRO A N 1
ATOM 1541 C CA . PRO A 1 189 ? 23.970 -13.820 -5.501 1.00 76.88 189 PRO A CA 1
ATOM 1542 C C . PRO A 1 189 ? 22.536 -14.205 -5.892 1.00 76.88 189 PRO A C 1
ATOM 1544 O O . PRO A 1 189 ? 22.171 -14.135 -7.063 1.00 76.88 189 PRO A O 1
ATOM 1547 N N . ASN A 1 190 ? 21.727 -14.588 -4.906 1.00 77.69 190 ASN A N 1
ATOM 1548 C CA . ASN A 1 190 ? 20.279 -14.733 -5.082 1.00 77.69 190 ASN A CA 1
ATOM 1549 C C . ASN A 1 190 ? 19.623 -13.344 -5.150 1.00 77.69 190 ASN A C 1
ATOM 1551 O O . ASN A 1 190 ? 20.262 -12.340 -4.830 1.00 77.69 190 ASN A O 1
ATOM 1555 N N . ARG A 1 191 ? 18.328 -13.293 -5.472 1.00 80.19 191 ARG A N 1
ATOM 1556 C CA . ARG A 1 191 ? 17.512 -12.063 -5.527 1.00 80.19 191 ARG A CA 1
ATOM 1557 C C . ARG A 1 191 ? 17.884 -11.095 -6.640 1.00 80.19 191 ARG A C 1
ATOM 1559 O O . ARG A 1 191 ? 17.680 -9.891 -6.515 1.00 80.19 191 ARG A O 1
ATOM 1566 N N . ILE A 1 192 ? 18.413 -11.623 -7.739 1.00 84.12 192 ILE A N 1
ATOM 1567 C CA . ILE A 1 192 ? 18.729 -10.843 -8.931 1.00 84.12 192 ILE A CA 1
ATOM 1568 C C . ILE A 1 192 ? 18.069 -11.514 -10.129 1.00 84.12 192 ILE A C 1
ATOM 1570 O O . ILE A 1 192 ? 18.353 -12.668 -10.429 1.00 84.12 192 ILE A O 1
ATOM 1574 N N . VAL A 1 193 ? 17.233 -10.758 -10.836 1.00 86.12 193 VAL A N 1
ATOM 1575 C CA . VAL A 1 193 ? 16.656 -11.150 -12.125 1.00 86.12 193 VAL A CA 1
ATOM 1576 C C . VAL A 1 193 ? 17.136 -10.156 -13.175 1.00 86.12 193 VAL A C 1
ATOM 1578 O O . VAL A 1 193 ? 17.115 -8.946 -12.950 1.00 86.12 193 VAL A O 1
ATOM 1581 N N . VAL A 1 194 ? 17.588 -10.662 -14.323 1.00 87.88 194 VAL A N 1
ATOM 1582 C CA . VAL A 1 194 ? 18.086 -9.839 -15.432 1.00 87.88 194 VAL A CA 1
ATOM 1583 C C . VAL A 1 194 ? 17.172 -10.011 -16.638 1.00 87.88 194 VAL A C 1
ATOM 1585 O O . VAL A 1 194 ? 17.033 -11.109 -17.169 1.00 87.88 194 VAL A O 1
ATOM 1588 N N . LEU A 1 195 ? 16.581 -8.910 -17.101 1.00 89.25 195 LEU A N 1
ATOM 1589 C CA . LEU A 1 195 ? 15.741 -8.886 -18.295 1.00 89.25 195 LEU A CA 1
ATOM 1590 C C . LEU A 1 195 ? 16.559 -8.463 -19.522 1.00 89.25 195 LEU A C 1
ATOM 1592 O O . LEU A 1 195 ? 17.023 -7.324 -19.610 1.00 89.25 195 LEU A O 1
ATOM 1596 N N . VAL A 1 196 ? 16.699 -9.360 -20.499 1.00 91.56 196 VAL A N 1
ATOM 1597 C CA . VAL A 1 196 ? 17.479 -9.129 -21.727 1.00 91.56 196 VAL A CA 1
ATOM 1598 C C . VAL A 1 196 ? 16.560 -9.116 -22.947 1.00 91.56 196 VAL A C 1
ATOM 1600 O O . VAL A 1 196 ? 15.640 -9.917 -23.062 1.00 91.56 196 VAL A O 1
ATOM 1603 N N . GLY A 1 197 ? 16.806 -8.200 -23.883 1.00 92.19 197 GLY A N 1
ATOM 1604 C CA . GLY A 1 197 ? 16.028 -8.087 -25.116 1.00 92.19 197 GLY A CA 1
ATOM 1605 C C . GLY A 1 197 ? 16.478 -6.911 -25.976 1.00 92.19 197 GLY A C 1
ATOM 1606 O O . GLY A 1 197 ? 17.169 -6.010 -25.492 1.00 92.19 197 GLY A O 1
ATOM 1607 N N . ARG A 1 198 ? 16.070 -6.892 -27.250 1.00 93.75 198 ARG A N 1
ATOM 1608 C CA . ARG A 1 198 ? 16.408 -5.817 -28.202 1.00 93.75 198 ARG A CA 1
ATOM 1609 C C . ARG A 1 198 ? 15.909 -4.446 -27.724 1.00 93.75 198 ARG A C 1
ATOM 1611 O O . ARG A 1 198 ? 14.987 -4.344 -26.913 1.00 93.75 198 ARG A O 1
ATOM 1618 N N . ASN A 1 199 ? 16.508 -3.369 -28.223 1.00 88.50 199 ASN A N 1
ATOM 1619 C CA . ASN A 1 199 ? 15.988 -2.021 -27.974 1.00 88.50 199 ASN A CA 1
ATOM 1620 C C . ASN A 1 199 ? 14.566 -1.896 -28.536 1.00 88.50 199 ASN A C 1
ATOM 1622 O O . ASN A 1 199 ? 14.266 -2.454 -29.588 1.00 88.50 199 ASN A O 1
ATOM 1626 N N . GLY A 1 200 ? 13.684 -1.221 -27.797 1.00 87.00 200 GLY A N 1
ATOM 1627 C CA . GLY A 1 200 ? 12.270 -1.099 -28.162 1.00 87.00 200 GLY A CA 1
ATOM 1628 C C . GLY A 1 200 ? 11.399 -2.325 -27.858 1.00 87.00 200 GLY A C 1
ATOM 1629 O O . GLY A 1 200 ? 10.200 -2.265 -28.083 1.00 87.00 200 GLY A O 1
ATOM 1630 N N . SER A 1 201 ? 11.935 -3.410 -27.283 1.00 90.56 201 SER A N 1
ATOM 1631 C CA . SER A 1 201 ? 11.146 -4.611 -26.949 1.00 90.56 201 SER A CA 1
ATOM 1632 C C . SER A 1 201 ? 10.233 -4.468 -25.715 1.00 90.56 201 SER A C 1
ATOM 1634 O O . SER A 1 201 ? 9.772 -5.473 -25.188 1.00 90.56 201 SER A O 1
ATOM 1636 N N . GLY A 1 202 ? 10.037 -3.254 -25.187 1.00 89.25 202 GLY A N 1
ATOM 1637 C CA . GLY A 1 202 ? 9.148 -3.002 -24.043 1.00 89.25 202 GLY A CA 1
ATOM 1638 C C . GLY A 1 202 ? 9.722 -3.279 -22.645 1.00 89.25 202 GLY A C 1
ATOM 1639 O O . GLY A 1 202 ? 8.961 -3.292 -21.686 1.00 89.25 202 GLY A O 1
ATOM 1640 N N . LYS A 1 203 ? 11.042 -3.464 -22.483 1.00 91.62 203 LYS A N 1
ATOM 1641 C CA . LYS A 1 203 ? 11.673 -3.763 -21.173 1.00 91.62 203 LYS A CA 1
ATOM 1642 C C . LYS A 1 203 ? 11.359 -2.729 -20.081 1.00 91.62 203 LYS A C 1
ATOM 1644 O O . LYS A 1 203 ? 10.884 -3.104 -19.015 1.00 91.62 203 LYS A O 1
ATOM 1649 N N . SER A 1 204 ? 11.587 -1.439 -20.346 1.00 89.12 204 SER A N 1
ATOM 1650 C CA . SER A 1 204 ? 11.285 -0.371 -19.377 1.00 89.12 204 SER A CA 1
ATOM 1651 C C . SER A 1 204 ? 9.786 -0.292 -19.077 1.00 89.12 204 SER A C 1
ATOM 1653 O O . SER A 1 204 ? 9.394 -0.120 -17.929 1.00 89.12 204 SER A O 1
ATOM 1655 N N . THR A 1 205 ? 8.934 -0.488 -20.090 1.00 89.50 205 THR A N 1
ATOM 1656 C CA . THR A 1 205 ? 7.473 -0.521 -19.929 1.00 89.50 205 THR A CA 1
ATOM 1657 C C . THR A 1 205 ? 7.027 -1.676 -19.038 1.00 89.50 205 THR A C 1
ATOM 1659 O O . THR A 1 205 ? 6.164 -1.487 -18.187 1.00 89.50 205 THR A O 1
ATOM 1662 N N . LEU A 1 206 ? 7.629 -2.858 -19.199 1.00 91.88 206 LEU A N 1
ATOM 1663 C CA . LEU A 1 206 ? 7.365 -4.020 -18.357 1.00 91.88 206 LEU A CA 1
ATOM 1664 C C . LEU A 1 206 ? 7.716 -3.735 -16.893 1.00 91.88 206 LEU A C 1
ATOM 1666 O O . LEU A 1 206 ? 6.891 -3.977 -16.016 1.00 91.88 206 LEU A O 1
ATOM 1670 N N . LEU A 1 207 ? 8.913 -3.195 -16.639 1.00 91.56 207 LEU A N 1
ATOM 1671 C CA . LEU A 1 207 ? 9.364 -2.854 -15.287 1.00 91.56 207 LEU A CA 1
ATOM 1672 C C . LEU A 1 207 ? 8.499 -1.761 -14.654 1.00 91.56 207 LEU A C 1
ATOM 1674 O O . LEU A 1 207 ? 8.166 -1.864 -13.478 1.00 91.56 207 LEU A O 1
ATOM 1678 N N . SER A 1 208 ? 8.092 -0.756 -15.434 1.00 89.69 208 SER A N 1
ATOM 1679 C CA . SER A 1 208 ? 7.170 0.290 -14.980 1.00 89.69 208 SER A CA 1
ATOM 1680 C C . SER A 1 208 ? 5.823 -0.312 -14.570 1.00 89.69 208 SER A C 1
ATOM 1682 O O . SER A 1 208 ? 5.404 -0.162 -13.425 1.00 89.69 208 SER A O 1
ATOM 1684 N N . ARG A 1 209 ? 5.188 -1.111 -15.439 1.00 92.12 209 ARG A N 1
ATOM 1685 C CA . ARG A 1 209 ? 3.922 -1.796 -15.117 1.00 92.12 209 ARG A CA 1
ATOM 1686 C C . ARG A 1 209 ? 4.039 -2.683 -13.878 1.00 92.12 209 ARG A C 1
ATOM 1688 O O . ARG A 1 209 ? 3.164 -2.627 -13.020 1.00 92.12 209 ARG A O 1
ATOM 1695 N N . LEU A 1 210 ? 5.117 -3.460 -13.769 1.00 92.81 210 LEU A N 1
ATOM 1696 C CA . LEU A 1 210 ? 5.375 -4.294 -12.597 1.00 92.81 210 LEU A CA 1
ATOM 1697 C C . LEU A 1 210 ? 5.486 -3.443 -11.328 1.00 92.81 210 LEU A C 1
ATOM 1699 O O . LEU A 1 210 ? 4.845 -3.774 -10.339 1.00 92.81 210 LEU A O 1
ATOM 1703 N N . ALA A 1 211 ? 6.234 -2.337 -11.358 1.00 91.50 211 ALA A N 1
ATOM 1704 C CA . ALA A 1 211 ? 6.380 -1.441 -10.213 1.00 91.50 211 ALA A CA 1
ATOM 1705 C C . ALA A 1 211 ? 5.031 -0.854 -9.761 1.00 91.50 211 ALA A C 1
ATOM 1707 O O . ALA A 1 211 ? 4.742 -0.841 -8.565 1.00 91.50 211 ALA A O 1
ATOM 1708 N N . HIS A 1 212 ? 4.175 -0.447 -10.705 1.00 89.94 212 HIS A N 1
ATOM 1709 C CA . HIS A 1 212 ? 2.822 0.041 -10.416 1.00 89.94 212 HIS A CA 1
ATOM 1710 C C . HIS A 1 212 ? 1.934 -1.029 -9.772 1.00 89.94 212 HIS A C 1
ATOM 1712 O O . HIS A 1 212 ? 1.278 -0.771 -8.763 1.00 89.94 212 HIS A O 1
ATOM 1718 N N . VAL A 1 213 ? 1.921 -2.240 -10.335 1.00 92.25 213 VAL A N 1
ATOM 1719 C CA . VAL A 1 213 ? 1.101 -3.346 -9.821 1.00 92.25 213 VAL A CA 1
ATOM 1720 C C . VAL A 1 213 ? 1.633 -3.848 -8.472 1.00 92.25 213 VAL A C 1
ATOM 1722 O O . VAL A 1 213 ? 0.836 -4.155 -7.590 1.00 92.25 213 VAL A O 1
ATOM 1725 N N . ALA A 1 214 ? 2.954 -3.878 -8.278 1.00 91.19 214 ALA A N 1
ATOM 1726 C CA . ALA A 1 214 ? 3.609 -4.261 -7.026 1.00 91.19 214 ALA A CA 1
ATOM 1727 C C . ALA A 1 214 ? 3.371 -3.250 -5.894 1.00 91.19 214 ALA A C 1
ATOM 1729 O O . ALA A 1 214 ? 3.238 -3.636 -4.734 1.00 91.19 214 ALA A O 1
ATOM 1730 N N . PHE A 1 215 ? 3.300 -1.956 -6.214 1.00 89.38 215 PHE A N 1
ATOM 1731 C CA . PHE A 1 215 ? 3.013 -0.921 -5.224 1.00 89.38 215 PHE A CA 1
ATOM 1732 C C . PHE A 1 215 ? 1.561 -0.980 -4.715 1.00 89.38 215 PHE A C 1
ATOM 1734 O O . PHE A 1 215 ? 1.313 -0.728 -3.533 1.00 89.38 215 PHE A O 1
ATOM 1741 N N . ALA A 1 216 ? 0.616 -1.341 -5.586 1.00 88.44 216 ALA A N 1
ATOM 1742 C CA . ALA A 1 216 ? -0.815 -1.337 -5.299 1.00 88.44 216 ALA A CA 1
ATOM 1743 C C . ALA A 1 216 ? -1.250 -2.404 -4.272 1.00 88.44 216 ALA A C 1
ATOM 1745 O O . ALA A 1 216 ? -0.771 -3.547 -4.258 1.00 88.44 216 ALA A O 1
ATOM 1746 N N . SER A 1 217 ? -2.240 -2.059 -3.440 1.00 84.88 217 SER A N 1
ATOM 1747 C CA . SER A 1 217 ? -2.860 -3.023 -2.523 1.00 84.88 217 SER A CA 1
ATOM 1748 C C . SER A 1 217 ? -3.542 -4.167 -3.298 1.00 84.88 217 SER A C 1
ATOM 1750 O O . SER A 1 217 ? -3.910 -3.989 -4.467 1.00 84.88 217 SER A O 1
ATOM 1752 N N . PRO A 1 218 ? -3.740 -5.352 -2.688 1.00 84.62 218 PRO A N 1
ATOM 1753 C CA . PRO A 1 218 ? -4.474 -6.446 -3.333 1.00 84.62 218 PRO A CA 1
ATOM 1754 C C . PRO A 1 218 ? -5.865 -6.020 -3.837 1.00 84.62 218 PRO A C 1
ATOM 1756 O O . PRO A 1 218 ? -6.266 -6.365 -4.948 1.00 84.62 218 PRO A O 1
ATOM 1759 N N . GLN A 1 219 ? -6.559 -5.174 -3.069 1.00 82.00 219 GLN A N 1
ATOM 1760 C CA . GLN A 1 219 ? -7.846 -4.578 -3.444 1.00 82.00 219 GLN A CA 1
ATOM 1761 C C . GLN A 1 219 ? -7.735 -3.717 -4.709 1.00 82.00 219 GLN A C 1
ATOM 1763 O O . GLN A 1 219 ? -8.488 -3.908 -5.665 1.00 82.00 219 GLN A O 1
ATOM 1768 N N . MET A 1 220 ? -6.756 -2.810 -4.761 1.00 84.69 220 MET A N 1
ATOM 1769 C CA . MET A 1 220 ? -6.528 -1.949 -5.925 1.00 84.69 220 MET A CA 1
ATOM 1770 C C . MET A 1 220 ? -6.137 -2.751 -7.169 1.00 84.69 220 MET A C 1
ATOM 1772 O O . MET A 1 220 ? -6.586 -2.435 -8.271 1.00 84.69 220 MET A O 1
ATOM 1776 N N . ARG A 1 221 ? -5.364 -3.834 -7.016 1.00 88.88 221 ARG A N 1
ATOM 1777 C CA . ARG A 1 221 ? -5.011 -4.745 -8.119 1.00 88.88 221 ARG A CA 1
ATOM 1778 C C . ARG A 1 221 ? -6.224 -5.425 -8.753 1.00 88.88 221 ARG A C 1
ATOM 1780 O O . ARG A 1 221 ? -6.165 -5.810 -9.919 1.00 88.88 221 ARG A O 1
ATOM 1787 N N . ALA A 1 222 ? -7.339 -5.544 -8.031 1.00 86.19 222 ALA A N 1
ATOM 1788 C CA . ALA A 1 222 ? -8.573 -6.099 -8.576 1.00 86.19 222 ALA A CA 1
ATOM 1789 C C . ALA A 1 222 ? -9.325 -5.127 -9.513 1.00 86.19 222 ALA A C 1
ATOM 1791 O O . ALA A 1 222 ? -10.201 -5.570 -10.267 1.00 86.19 222 ALA A O 1
ATOM 1792 N N . THR A 1 223 ? -8.987 -3.831 -9.496 1.00 86.94 223 THR A N 1
ATOM 1793 C CA . THR A 1 223 ? -9.648 -2.782 -10.289 1.00 86.94 223 THR A CA 1
ATOM 1794 C C . THR A 1 223 ? -9.298 -2.857 -11.779 1.00 86.94 223 THR A C 1
ATOM 1796 O O . THR A 1 223 ? -8.247 -3.366 -12.177 1.00 86.94 223 THR A O 1
ATOM 1799 N N . LYS A 1 224 ? -10.183 -2.327 -12.638 1.00 87.56 224 LYS A N 1
ATOM 1800 C CA . LYS A 1 224 ? -9.977 -2.317 -14.099 1.00 87.56 224 LYS A CA 1
ATOM 1801 C C . LYS A 1 224 ? -8.676 -1.612 -14.529 1.00 87.56 224 LYS A C 1
ATOM 1803 O O . LYS A 1 224 ? -7.979 -2.198 -15.357 1.00 87.56 224 LYS A O 1
ATOM 1808 N N . PRO A 1 225 ? -8.312 -0.423 -13.998 1.00 88.69 225 PRO A N 1
ATOM 1809 C CA . PRO A 1 225 ? -7.096 0.265 -14.431 1.00 88.69 225 PRO A CA 1
ATOM 1810 C C . PRO A 1 225 ? -5.818 -0.527 -14.128 1.00 88.69 225 PRO A C 1
ATOM 1812 O O . PRO A 1 225 ? -4.948 -0.623 -14.989 1.00 88.69 225 PRO A O 1
ATOM 1815 N N . LEU A 1 226 ? -5.718 -1.170 -12.957 1.00 89.50 226 LEU A N 1
ATOM 1816 C CA . LEU A 1 226 ? -4.531 -1.963 -12.600 1.00 89.50 226 LEU A CA 1
ATOM 1817 C C . LEU A 1 226 ? -4.458 -3.272 -13.383 1.00 89.50 226 LEU A C 1
ATOM 1819 O O . LEU A 1 226 ? -3.384 -3.634 -13.863 1.00 89.50 226 LEU A O 1
ATOM 1823 N N . LYS A 1 227 ? -5.595 -3.945 -13.597 1.00 90.69 227 LYS A N 1
ATOM 1824 C CA . LYS A 1 227 ? -5.647 -5.138 -14.458 1.00 90.69 227 LYS A CA 1
ATOM 1825 C C . LYS A 1 227 ? -5.215 -4.848 -15.897 1.00 90.69 227 LYS A C 1
ATOM 1827 O O . LYS A 1 227 ? -4.694 -5.742 -16.557 1.00 90.69 227 LYS A O 1
ATOM 1832 N N . ALA A 1 228 ? -5.384 -3.613 -16.374 1.00 91.44 228 ALA A N 1
ATOM 1833 C CA . ALA A 1 228 ? -4.893 -3.189 -17.685 1.00 91.44 228 ALA A CA 1
ATOM 1834 C C . ALA A 1 228 ? -3.359 -3.029 -17.747 1.00 91.44 228 ALA A C 1
ATOM 1836 O O . ALA A 1 228 ? -2.801 -2.957 -18.842 1.00 91.44 228 ALA A O 1
ATOM 1837 N N . LEU A 1 229 ? -2.659 -2.998 -16.606 1.00 91.44 229 LEU A N 1
ATOM 1838 C CA . LEU A 1 229 ? -1.193 -3.029 -16.547 1.00 91.44 229 LEU A CA 1
ATOM 1839 C C . LEU A 1 229 ? -0.671 -4.470 -16.462 1.00 91.44 229 LEU A C 1
ATOM 1841 O O . LEU A 1 229 ? 0.297 -4.820 -17.143 1.00 91.44 229 LEU A O 1
ATOM 1845 N N . GLY A 1 230 ? -1.330 -5.313 -15.669 1.00 93.31 230 GLY A N 1
ATOM 1846 C CA . GLY A 1 230 ? -1.025 -6.736 -15.531 1.00 93.31 230 GLY A CA 1
ATOM 1847 C C . GLY A 1 230 ? -1.502 -7.313 -14.201 1.00 93.31 230 GLY A C 1
ATOM 1848 O O . GLY A 1 230 ? -2.090 -6.614 -13.377 1.00 93.31 230 GLY A O 1
ATOM 1849 N N . THR A 1 231 ? -1.235 -8.598 -13.983 1.00 93.88 231 THR A N 1
ATOM 1850 C CA . THR A 1 231 ? -1.651 -9.333 -12.780 1.00 93.88 231 THR A CA 1
ATOM 1851 C C . THR A 1 231 ? -0.467 -10.004 -12.097 1.00 93.88 231 THR A C 1
ATOM 1853 O O . THR A 1 231 ? 0.407 -10.551 -12.767 1.00 93.88 231 THR A O 1
ATOM 1856 N N . LEU A 1 232 ? -0.457 -9.982 -10.763 1.00 92.31 232 LEU A N 1
ATOM 1857 C CA . LEU A 1 232 ? 0.520 -10.685 -9.930 1.00 92.31 232 LEU A CA 1
ATOM 1858 C C . LEU A 1 232 ? -0.075 -11.965 -9.348 1.00 92.31 232 LEU A C 1
ATOM 1860 O O . LEU A 1 232 ? -1.254 -11.990 -8.989 1.00 92.31 232 LEU A O 1
ATOM 1864 N N . GLN A 1 233 ? 0.763 -12.986 -9.201 1.00 90.19 233 GLN A N 1
ATOM 1865 C CA . GLN A 1 233 ? 0.423 -14.218 -8.505 1.00 90.19 233 GLN A CA 1
ATOM 1866 C C . GLN A 1 233 ? 1.547 -14.594 -7.520 1.00 90.19 233 GLN A C 1
ATOM 1868 O O . GLN A 1 233 ? 2.693 -14.674 -7.957 1.00 90.19 233 GLN A O 1
ATOM 1873 N N . PRO A 1 234 ? 1.249 -14.832 -6.227 1.00 87.12 234 PRO A N 1
ATOM 1874 C CA . PRO A 1 234 ? -0.081 -14.770 -5.614 1.00 87.12 234 PRO A CA 1
ATOM 1875 C C . PRO A 1 234 ? -0.650 -13.340 -5.582 1.00 87.12 234 PRO A C 1
ATOM 1877 O O . PRO A 1 234 ? 0.086 -12.359 -5.563 1.00 87.12 234 PRO A O 1
ATOM 1880 N N . ALA A 1 235 ? -1.979 -13.204 -5.613 1.00 84.44 235 ALA A N 1
ATOM 1881 C CA . ALA A 1 235 ? -2.634 -11.891 -5.670 1.00 84.44 235 ALA A CA 1
ATOM 1882 C C . ALA A 1 235 ? -2.456 -11.070 -4.378 1.00 84.44 235 ALA A C 1
ATOM 1884 O O . ALA A 1 235 ? -2.525 -9.842 -4.418 1.00 84.44 235 ALA A O 1
ATOM 1885 N N . SER A 1 236 ? -2.206 -11.746 -3.254 1.00 80.06 236 SER A N 1
ATOM 1886 C CA . SER A 1 236 ? -1.981 -11.165 -1.928 1.00 80.06 236 SER A CA 1
ATOM 1887 C C . SER A 1 236 ? -0.571 -10.621 -1.722 1.00 80.06 236 SER A C 1
ATOM 1889 O O . SER A 1 236 ? -0.383 -9.855 -0.780 1.00 80.06 236 SER A O 1
ATOM 1891 N N . ILE A 1 237 ? 0.400 -10.960 -2.588 1.00 84.44 237 ILE A N 1
ATOM 1892 C CA . ILE A 1 237 ? 1.816 -10.638 -2.351 1.00 84.44 237 ILE A CA 1
ATOM 1893 C C . ILE A 1 237 ? 2.007 -9.149 -2.061 1.00 84.44 237 ILE A C 1
ATOM 1895 O O . ILE A 1 237 ? 1.608 -8.305 -2.869 1.00 84.44 237 ILE A O 1
ATOM 1899 N N . GLY A 1 238 ? 2.586 -8.817 -0.909 1.00 82.00 238 GLY A N 1
ATOM 1900 C CA . GLY A 1 238 ? 2.879 -7.447 -0.516 1.00 82.00 238 GLY A CA 1
ATOM 1901 C C . GLY A 1 238 ? 4.333 -7.081 -0.787 1.00 82.00 238 GLY A C 1
ATOM 1902 O O . GLY A 1 238 ? 5.262 -7.837 -0.516 1.00 82.00 238 GLY A O 1
ATOM 1903 N N . PHE A 1 239 ? 4.549 -5.877 -1.317 1.00 86.19 239 PHE A N 1
ATOM 1904 C CA . PHE A 1 239 ? 5.886 -5.307 -1.466 1.00 86.19 239 PHE A CA 1
ATOM 1905 C C . PHE A 1 239 ? 6.061 -4.169 -0.466 1.00 86.19 239 PHE A C 1
ATOM 1907 O O . PHE A 1 239 ? 5.343 -3.169 -0.508 1.00 86.19 239 PHE A O 1
ATOM 1914 N N . MET A 1 240 ? 7.032 -4.307 0.441 1.00 84.19 240 MET A N 1
ATOM 1915 C CA . MET A 1 240 ? 7.253 -3.314 1.502 1.00 84.19 240 MET A CA 1
ATOM 1916 C C . MET A 1 240 ? 7.755 -1.991 0.939 1.00 84.19 240 MET A C 1
ATOM 1918 O O . MET A 1 240 ? 7.403 -0.922 1.428 1.00 84.19 240 MET A O 1
ATOM 1922 N N . ARG A 1 241 ? 8.601 -2.067 -0.089 1.00 86.94 241 ARG A N 1
ATOM 1923 C CA . ARG A 1 241 ? 9.150 -0.904 -0.770 1.00 86.94 241 ARG A CA 1
ATOM 1924 C C . ARG A 1 241 ? 9.455 -1.248 -2.218 1.00 86.94 241 ARG A C 1
ATOM 1926 O O . ARG A 1 241 ? 9.984 -2.322 -2.497 1.00 86.94 241 ARG A O 1
ATOM 1933 N N . VAL A 1 242 ? 9.151 -0.324 -3.119 1.00 90.31 242 VAL A N 1
ATOM 1934 C CA . VAL A 1 242 ? 9.461 -0.414 -4.546 1.00 90.31 242 VAL A CA 1
ATOM 1935 C C . VAL A 1 242 ? 10.403 0.733 -4.882 1.00 90.31 242 VAL A C 1
ATOM 1937 O O . VAL A 1 242 ? 10.013 1.896 -4.850 1.00 90.31 242 VAL A O 1
ATOM 1940 N N . ILE A 1 243 ? 11.660 0.402 -5.176 1.00 91.19 243 ILE A N 1
ATOM 1941 C CA . ILE A 1 243 ? 12.688 1.381 -5.538 1.00 91.19 243 ILE A CA 1
ATOM 1942 C C . ILE A 1 243 ? 12.968 1.242 -7.027 1.00 91.19 243 ILE A C 1
ATOM 1944 O O . ILE A 1 243 ? 13.438 0.204 -7.492 1.00 91.19 243 ILE A O 1
ATOM 1948 N N . THR A 1 244 ? 12.693 2.308 -7.764 1.00 90.38 244 THR A N 1
ATOM 1949 C CA . THR A 1 244 ? 12.935 2.400 -9.198 1.00 90.38 244 THR A CA 1
ATOM 1950 C C . THR A 1 244 ? 14.150 3.278 -9.443 1.00 90.38 244 THR A C 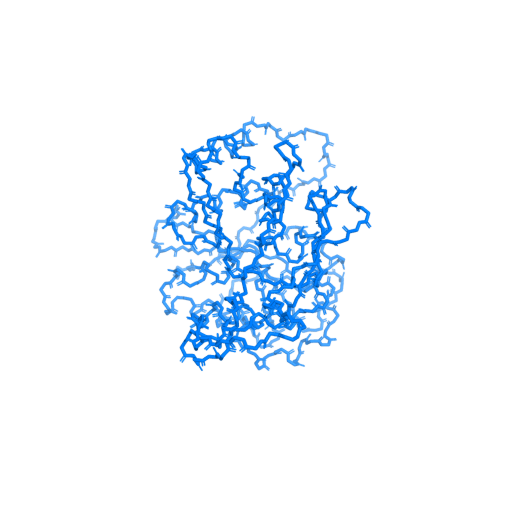1
ATOM 1952 O O . THR A 1 244 ? 14.177 4.433 -9.026 1.00 90.38 244 THR A O 1
ATOM 1955 N N . ILE A 1 245 ? 15.143 2.748 -10.155 1.00 91.06 245 ILE A N 1
ATOM 1956 C CA . ILE A 1 245 ? 16.349 3.484 -10.536 1.00 91.06 245 ILE A CA 1
ATOM 1957 C C . ILE A 1 245 ? 16.397 3.564 -12.059 1.00 91.06 245 ILE A C 1
ATOM 1959 O O . ILE A 1 245 ? 16.385 2.531 -12.728 1.00 91.06 245 ILE A O 1
ATOM 1963 N N . SER A 1 246 ? 16.470 4.776 -12.608 1.00 89.75 246 SER A N 1
ATOM 1964 C CA . SER A 1 246 ? 16.610 4.993 -14.049 1.00 89.75 246 SER A CA 1
ATOM 1965 C C . SER A 1 246 ? 17.647 6.067 -14.365 1.00 89.75 246 SER A C 1
ATOM 1967 O O . SER A 1 246 ? 17.622 7.172 -13.831 1.00 89.75 246 SER A O 1
ATOM 1969 N N . TYR A 1 247 ? 18.536 5.751 -15.304 1.00 87.81 247 TYR A N 1
ATOM 1970 C CA . TYR A 1 247 ? 19.505 6.692 -15.873 1.00 87.81 247 TYR A CA 1
ATOM 1971 C C . TYR A 1 247 ? 19.016 7.325 -17.185 1.00 87.81 247 TYR A C 1
ATOM 1973 O O . TYR A 1 247 ? 19.767 8.042 -17.842 1.00 87.81 247 TYR A O 1
ATOM 1981 N N . SER A 1 248 ? 17.776 7.047 -17.596 1.00 85.06 248 SER A N 1
ATOM 1982 C CA . SER A 1 248 ? 17.191 7.543 -18.838 1.00 85.06 248 SER A CA 1
ATOM 1983 C C . SER A 1 248 ? 16.102 8.564 -18.536 1.00 85.06 248 SER A C 1
ATOM 1985 O O . SER A 1 248 ? 15.141 8.275 -17.829 1.00 85.06 248 SER A O 1
ATOM 1987 N N . ALA A 1 249 ? 1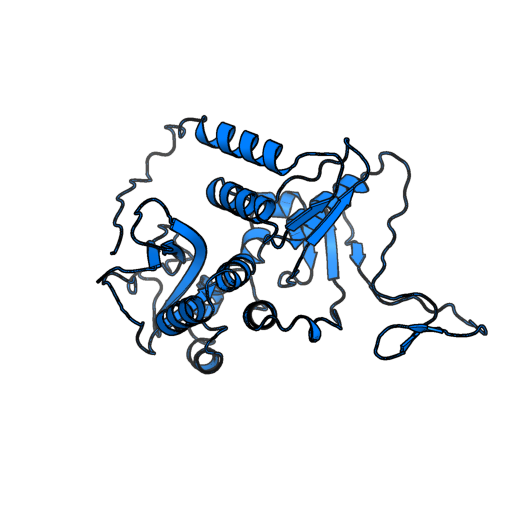6.199 9.746 -19.144 1.00 81.69 249 ALA A N 1
ATOM 1988 C CA . ALA A 1 249 ? 15.127 10.740 -19.090 1.00 81.69 249 ALA A CA 1
ATOM 1989 C C . ALA A 1 249 ? 13.877 10.321 -19.894 1.00 81.69 249 ALA A C 1
ATOM 1991 O O . ALA A 1 249 ? 12.831 10.945 -19.765 1.00 81.69 249 ALA A O 1
ATOM 1992 N N . PHE A 1 250 ? 13.974 9.270 -20.717 1.00 79.06 250 PHE A N 1
ATOM 1993 C CA . PHE A 1 250 ? 12.876 8.778 -21.556 1.00 79.06 250 PHE A CA 1
ATOM 1994 C C . PHE A 1 250 ? 12.092 7.622 -20.925 1.00 79.06 250 PHE A C 1
ATOM 1996 O O . PHE A 1 250 ? 11.098 7.180 -21.498 1.00 79.06 250 PHE A O 1
ATOM 2003 N N . ASP A 1 251 ? 12.533 7.096 -19.780 1.00 80.94 251 ASP A N 1
ATOM 2004 C CA . ASP A 1 251 ? 11.800 6.017 -19.123 1.00 80.94 251 ASP A CA 1
ATOM 2005 C C . ASP A 1 251 ? 10.520 6.556 -18.475 1.00 80.94 251 ASP A C 1
ATOM 2007 O O . ASP A 1 251 ? 10.565 7.472 -17.656 1.00 80.94 251 ASP A O 1
ATOM 2011 N N . SER A 1 252 ? 9.378 5.949 -18.808 1.00 69.94 252 SER A N 1
ATOM 2012 C CA . SER A 1 252 ? 8.037 6.337 -18.348 1.00 69.94 252 SER A CA 1
ATOM 2013 C C . SER A 1 252 ? 7.664 5.694 -17.007 1.00 69.94 252 SER A C 1
ATOM 2015 O O . SER A 1 252 ? 6.676 4.965 -16.896 1.00 69.94 252 SER A O 1
ATOM 2017 N N . PHE A 1 253 ? 8.480 5.917 -15.983 1.00 78.75 253 PHE A N 1
ATOM 2018 C CA . PHE A 1 253 ? 8.066 5.652 -14.606 1.00 78.75 253 PHE A CA 1
ATOM 2019 C C . PHE A 1 253 ? 7.234 6.837 -14.122 1.00 78.75 253 PHE A C 1
ATOM 2021 O O . PHE A 1 253 ? 7.671 7.980 -14.261 1.00 78.75 253 PHE A O 1
ATOM 2028 N N . VAL A 1 254 ? 6.028 6.572 -13.630 1.00 79.12 254 VAL A N 1
ATOM 2029 C CA . VAL A 1 254 ? 5.133 7.587 -13.065 1.00 79.12 254 VAL A CA 1
ATOM 2030 C C . VAL A 1 254 ? 4.833 7.231 -11.616 1.00 79.12 254 VAL A C 1
ATOM 2032 O O . VAL A 1 254 ? 5.017 6.086 -11.200 1.00 79.12 254 VAL A O 1
ATOM 2035 N N . VAL A 1 255 ? 4.452 8.226 -10.818 1.00 83.06 255 VAL A N 1
ATOM 2036 C CA . VAL A 1 255 ? 4.104 7.993 -9.415 1.00 83.06 255 VAL A CA 1
ATOM 2037 C C . VAL A 1 255 ? 2.849 7.113 -9.376 1.00 83.06 255 VAL A C 1
ATOM 2039 O O . VAL A 1 255 ? 1.867 7.429 -10.051 1.00 83.06 255 VAL A O 1
ATOM 2042 N N . PRO A 1 256 ? 2.858 5.980 -8.655 1.00 80.38 256 PRO A N 1
ATOM 2043 C CA . PRO A 1 256 ? 1.665 5.157 -8.527 1.00 80.38 256 PRO A CA 1
ATOM 2044 C C . PRO A 1 256 ? 0.564 5.879 -7.737 1.00 80.38 256 PRO A C 1
ATOM 2046 O O . PRO A 1 256 ? 0.816 6.399 -6.656 1.00 80.38 256 PRO A O 1
ATOM 2049 N N . GLY A 1 257 ? -0.661 5.859 -8.257 1.00 72.94 257 GLY A N 1
ATOM 2050 C CA . GLY A 1 257 ? -1.867 6.379 -7.608 1.00 72.94 257 GLY A CA 1
ATOM 2051 C C . GLY A 1 257 ? -3.063 6.177 -8.536 1.00 72.94 257 GLY A C 1
ATOM 2052 O O . GLY A 1 257 ? -2.901 6.269 -9.754 1.00 72.94 257 GLY A O 1
ATOM 2053 N N . LEU A 1 258 ? -4.228 5.810 -7.994 1.00 69.75 258 LEU A N 1
ATOM 2054 C CA . LEU A 1 258 ? -5.430 5.565 -8.802 1.00 69.75 258 LEU A CA 1
ATOM 2055 C C . LEU A 1 258 ? -6.403 6.736 -8.813 1.00 69.75 258 LEU A C 1
ATOM 20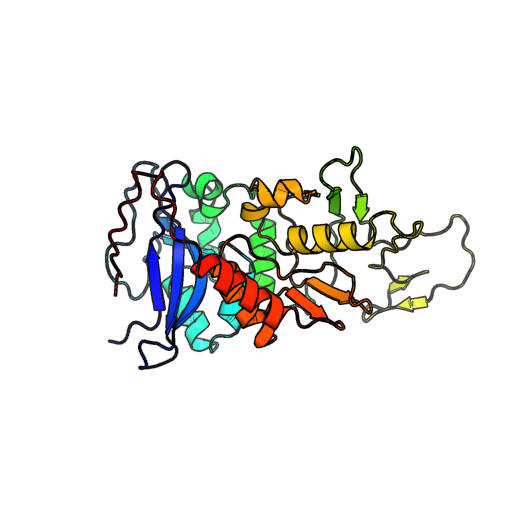57 O O . LEU A 1 258 ? -7.044 6.982 -9.833 1.00 69.75 258 LEU A O 1
ATOM 2061 N N . ASP A 1 259 ? -6.532 7.415 -7.681 1.00 73.19 259 ASP A N 1
ATOM 2062 C CA . ASP A 1 259 ? -7.377 8.588 -7.534 1.00 73.19 259 ASP A CA 1
ATOM 2063 C C . ASP A 1 259 ? -6.544 9.821 -7.160 1.00 73.19 259 ASP A C 1
ATOM 2065 O O . ASP A 1 259 ? -5.389 9.723 -6.738 1.00 73.19 259 ASP A O 1
ATOM 2069 N N . ALA A 1 260 ? -7.132 11.006 -7.329 1.00 74.19 260 ALA A N 1
ATOM 2070 C CA . ALA A 1 260 ? -6.439 12.266 -7.086 1.00 74.19 260 ALA A CA 1
ATOM 2071 C C . ALA A 1 260 ? -6.019 12.457 -5.614 1.00 74.19 260 ALA A C 1
ATOM 2073 O O . ALA A 1 260 ? -5.046 13.164 -5.348 1.00 74.19 260 ALA A O 1
ATOM 2074 N N . LYS A 1 261 ? -6.726 11.846 -4.648 1.00 75.06 261 LYS A N 1
ATOM 2075 C CA . LYS A 1 261 ? -6.413 11.961 -3.213 1.00 75.06 261 LYS A CA 1
ATOM 2076 C C . LYS A 1 261 ? -5.194 11.107 -2.872 1.00 75.06 261 LYS A C 1
ATOM 2078 O O . LYS A 1 261 ? -4.264 11.603 -2.242 1.00 75.06 261 LYS A O 1
ATOM 2083 N N . GLU A 1 262 ? -5.181 9.859 -3.325 1.00 75.25 262 GLU A N 1
ATOM 2084 C CA . GLU A 1 262 ? -4.055 8.939 -3.220 1.00 75.25 262 GLU A CA 1
ATOM 2085 C C . GLU A 1 262 ? -2.840 9.474 -3.964 1.00 75.25 262 GLU A C 1
ATOM 2087 O O . GLU A 1 262 ? -1.768 9.529 -3.376 1.00 75.25 262 GLU A O 1
ATOM 2092 N N . LEU A 1 263 ? -2.994 9.931 -5.211 1.00 82.62 263 LEU A N 1
ATOM 2093 C CA . LEU A 1 263 ? -1.881 10.476 -5.986 1.00 82.62 263 LEU A CA 1
ATOM 2094 C C . LEU A 1 263 ? -1.283 11.713 -5.307 1.00 82.62 263 LEU A C 1
ATOM 2096 O O . LEU A 1 263 ? -0.061 11.816 -5.206 1.00 82.62 263 LEU A O 1
ATOM 2100 N N . SER A 1 264 ? -2.120 12.625 -4.794 1.00 83.75 264 SER A N 1
ATOM 2101 C CA . SER A 1 264 ? -1.654 13.786 -4.024 1.00 83.75 264 SER A CA 1
ATOM 2102 C C . SER A 1 264 ? -0.868 13.349 -2.788 1.00 83.75 264 SER A C 1
ATOM 2104 O O . SER A 1 264 ? 0.260 13.800 -2.604 1.00 83.75 264 SER A O 1
ATOM 2106 N N . GLN A 1 265 ? -1.415 12.429 -1.985 1.00 84.56 265 GLN A N 1
ATOM 2107 C CA . GLN A 1 265 ? -0.750 11.966 -0.767 1.00 84.56 265 GLN A CA 1
ATOM 2108 C C . GLN A 1 265 ? 0.545 11.206 -1.082 1.00 84.56 265 GLN A C 1
ATOM 2110 O O . GLN A 1 265 ? 1.586 11.517 -0.525 1.00 84.56 265 GLN A O 1
ATOM 2115 N N . THR A 1 266 ? 0.536 10.268 -2.031 1.00 83.19 266 THR A N 1
ATOM 2116 C CA . THR A 1 266 ? 1.739 9.530 -2.443 1.00 83.19 266 THR A CA 1
ATOM 2117 C C . THR A 1 266 ? 2.815 10.463 -3.005 1.00 83.19 266 THR A C 1
ATOM 2119 O O . THR A 1 266 ? 4.003 10.198 -2.827 1.00 83.19 266 THR A O 1
ATOM 2122 N N . THR A 1 267 ? 2.428 11.570 -3.643 1.00 85.31 267 THR A N 1
ATOM 2123 C CA . THR A 1 267 ? 3.364 12.606 -4.106 1.00 85.31 267 THR A CA 1
ATOM 2124 C C . THR A 1 267 ? 3.979 13.386 -2.943 1.00 85.31 267 THR A C 1
ATOM 2126 O O . THR A 1 267 ? 5.173 13.687 -2.979 1.00 85.31 267 THR A O 1
ATOM 2129 N N . GLU A 1 268 ? 3.200 13.700 -1.907 1.00 86.12 268 GLU A N 1
ATOM 2130 C CA . GLU A 1 268 ? 3.701 14.310 -0.668 1.00 86.12 268 GLU A CA 1
ATOM 2131 C C . GLU A 1 268 ? 4.663 13.370 0.065 1.00 86.12 268 GLU A C 1
ATOM 2133 O O . GLU A 1 268 ? 5.788 13.772 0.362 1.00 86.12 268 GLU A O 1
ATOM 2138 N N . ASP A 1 269 ? 4.278 12.104 0.239 1.00 85.56 269 ASP A N 1
ATOM 2139 C CA . ASP A 1 269 ? 5.105 11.071 0.872 1.00 85.56 269 ASP A CA 1
ATOM 2140 C C . ASP A 1 269 ? 6.417 10.849 0.092 1.00 85.56 269 ASP A C 1
ATOM 2142 O O . ASP A 1 269 ? 7.478 10.566 0.653 1.00 85.56 269 ASP A O 1
ATOM 2146 N N . LEU A 1 270 ? 6.367 10.938 -1.243 1.00 86.69 270 LEU A N 1
ATOM 2147 C CA . LEU A 1 270 ? 7.552 10.815 -2.093 1.00 86.69 270 LEU A CA 1
ATOM 2148 C C . LEU A 1 270 ? 8.475 12.027 -1.925 1.00 86.69 270 LEU A C 1
ATOM 2150 O O . LEU A 1 270 ? 9.695 11.865 -1.910 1.00 86.69 270 LEU A O 1
ATOM 2154 N N . ALA A 1 271 ? 7.906 13.224 -1.773 1.00 86.50 271 ALA A N 1
ATOM 2155 C CA . ALA A 1 271 ? 8.657 14.454 -1.547 1.00 86.50 271 ALA A CA 1
ATOM 2156 C C . ALA A 1 271 ? 9.308 14.506 -0.152 1.00 86.50 271 ALA A C 1
ATOM 2158 O O . ALA A 1 271 ? 10.406 15.050 -0.030 1.00 86.50 271 ALA A O 1
ATOM 2159 N N . SER A 1 272 ? 8.668 13.938 0.880 1.00 85.56 272 SER A N 1
ATOM 2160 C CA . SER A 1 272 ? 9.253 13.809 2.226 1.00 85.56 272 SER A CA 1
ATOM 2161 C C . SER A 1 272 ? 10.303 12.693 2.316 1.00 85.56 272 SER A C 1
ATOM 2163 O O . SER A 1 272 ? 11.141 12.701 3.217 1.00 85.56 272 SER A O 1
ATOM 2165 N N . GLY A 1 273 ? 10.305 11.763 1.354 1.00 84.06 273 GLY A N 1
ATOM 2166 C CA . GLY A 1 273 ? 11.189 10.595 1.328 1.00 84.06 273 GLY A CA 1
ATOM 2167 C C . GLY A 1 273 ? 10.662 9.406 2.136 1.00 84.06 273 GLY A C 1
ATOM 2168 O O . GLY A 1 273 ? 11.393 8.437 2.352 1.00 84.06 273 GLY A O 1
ATOM 2169 N N . GLU A 1 274 ? 9.406 9.455 2.571 1.00 83.12 274 GLU A N 1
ATOM 2170 C CA . GLU A 1 274 ? 8.802 8.462 3.462 1.00 83.12 274 GLU A CA 1
ATOM 2171 C C . GLU A 1 274 ? 7.955 7.420 2.704 1.00 83.12 274 GLU A C 1
ATOM 2173 O O . GLU A 1 274 ? 7.721 6.318 3.209 1.00 83.12 274 GLU A O 1
ATOM 2178 N N . SER A 1 275 ? 7.623 7.689 1.436 1.00 85.12 275 SER A N 1
ATOM 2179 C CA . SER A 1 275 ? 6.851 6.793 0.563 1.00 85.12 275 SER A CA 1
ATOM 2180 C C . SER A 1 275 ? 7.457 5.393 0.404 1.00 85.12 275 SER A C 1
ATOM 2182 O O . SER A 1 275 ? 8.679 5.210 0.292 1.00 85.12 275 SER A O 1
ATOM 2184 N N . ARG A 1 276 ? 6.587 4.374 0.309 1.00 88.88 276 ARG A N 1
ATOM 2185 C CA . ARG A 1 276 ? 6.984 3.017 -0.106 1.00 88.88 276 ARG A CA 1
ATOM 2186 C C . ARG A 1 276 ? 7.447 2.969 -1.567 1.00 88.88 276 ARG A C 1
ATOM 2188 O O . ARG A 1 276 ? 8.152 2.031 -1.937 1.00 88.88 276 ARG A O 1
ATOM 2195 N N . PHE A 1 277 ? 7.072 3.938 -2.399 1.00 90.00 277 PHE A N 1
ATOM 2196 C CA . PHE A 1 277 ? 7.595 4.079 -3.754 1.00 90.00 277 PHE A CA 1
ATOM 2197 C C . PHE A 1 277 ? 8.732 5.093 -3.747 1.00 90.00 277 PHE A C 1
ATOM 2199 O O . PHE A 1 277 ? 8.571 6.203 -3.256 1.00 90.00 277 PHE A O 1
ATOM 2206 N N . VAL A 1 278 ? 9.879 4.725 -4.307 1.00 90.44 278 VAL A N 1
ATOM 2207 C CA . VAL A 1 278 ? 11.031 5.619 -4.439 1.00 90.44 278 VAL A CA 1
ATOM 2208 C C . VAL A 1 278 ? 11.459 5.635 -5.894 1.00 90.44 278 VAL A C 1
ATOM 2210 O O . VAL A 1 278 ? 11.665 4.581 -6.496 1.00 90.44 278 VAL A O 1
ATOM 2213 N N . PHE A 1 279 ? 11.636 6.830 -6.447 1.00 90.38 279 PHE A N 1
ATOM 2214 C CA . PHE A 1 279 ? 12.196 7.016 -7.777 1.00 90.38 279 PHE A CA 1
ATOM 2215 C C . PHE A 1 279 ? 13.540 7.736 -7.688 1.00 90.38 279 PHE A C 1
ATOM 2217 O O . PHE A 1 279 ? 13.642 8.826 -7.130 1.00 90.38 279 PHE A O 1
ATOM 2224 N N . CYS A 1 280 ? 14.573 7.129 -8.265 1.00 89.88 280 CYS A N 1
ATOM 2225 C CA . CYS A 1 280 ? 15.905 7.705 -8.384 1.00 89.88 280 CYS A CA 1
ATOM 2226 C C . CYS A 1 280 ? 16.270 7.802 -9.865 1.00 89.88 280 CYS A C 1
ATOM 2228 O O . CYS A 1 280 ? 16.590 6.796 -10.502 1.00 89.88 280 CYS A O 1
ATOM 2230 N N . GLY A 1 281 ? 16.248 9.009 -10.423 1.00 89.31 281 GLY A N 1
ATOM 2231 C CA . GLY A 1 281 ? 16.616 9.209 -11.817 1.00 89.31 281 GLY A CA 1
ATOM 2232 C C . GLY A 1 281 ? 16.769 10.668 -12.206 1.00 89.31 281 GLY A C 1
ATOM 2233 O O . GLY A 1 281 ? 16.870 11.544 -11.354 1.00 89.31 281 GLY A O 1
ATOM 2234 N N . LEU A 1 282 ? 16.812 10.916 -13.514 1.00 88.12 282 LEU A N 1
ATOM 2235 C CA . LEU A 1 282 ? 17.023 12.256 -14.077 1.00 88.12 282 LEU A CA 1
ATOM 2236 C C . LEU A 1 282 ? 15.747 13.113 -14.133 1.00 88.12 282 LEU A C 1
ATOM 2238 O O . LEU A 1 282 ? 15.835 14.307 -14.404 1.00 88.12 282 LEU A O 1
ATOM 2242 N N . ARG A 1 283 ? 14.572 12.504 -13.933 1.00 88.94 283 ARG A N 1
ATOM 2243 C CA . ARG A 1 283 ? 13.264 13.174 -13.978 1.00 88.94 283 ARG A CA 1
ATOM 2244 C C . ARG A 1 283 ? 12.843 13.648 -12.592 1.00 88.94 283 ARG A C 1
ATOM 2246 O O . ARG A 1 283 ? 13.074 12.949 -11.607 1.00 88.94 283 ARG A O 1
ATOM 2253 N N . ASP A 1 284 ? 12.151 14.782 -12.548 1.00 88.25 284 ASP A N 1
ATOM 2254 C CA . ASP A 1 284 ? 11.460 15.261 -11.351 1.00 88.25 284 ASP A CA 1
ATOM 2255 C C . ASP A 1 284 ? 10.018 14.738 -11.343 1.00 88.25 284 ASP A C 1
ATOM 2257 O O . ASP A 1 284 ? 9.066 15.423 -11.715 1.00 88.25 284 ASP A O 1
ATOM 2261 N N . VAL A 1 285 ? 9.869 13.475 -10.943 1.00 87.06 285 VAL A N 1
ATOM 2262 C CA . VAL A 1 285 ? 8.561 12.802 -10.910 1.00 87.06 285 VAL A CA 1
ATOM 2263 C C . VAL A 1 285 ? 7.599 13.417 -9.889 1.00 87.06 285 VAL A C 1
ATOM 2265 O O . VAL A 1 285 ? 6.392 13.247 -10.022 1.00 87.06 285 VAL A O 1
ATOM 2268 N N . VAL A 1 286 ? 8.109 14.141 -8.884 1.00 87.62 286 VAL A N 1
ATOM 2269 C CA . VAL A 1 286 ? 7.279 14.848 -7.898 1.00 87.62 286 VAL A CA 1
ATOM 2270 C C . VAL A 1 286 ? 6.641 16.069 -8.551 1.00 87.62 286 VAL A C 1
ATOM 2272 O O . VAL A 1 286 ? 5.436 16.275 -8.415 1.00 87.62 286 VAL A O 1
ATOM 2275 N N . ALA A 1 287 ? 7.423 16.870 -9.281 1.00 87.56 287 ALA A N 1
ATOM 2276 C CA . ALA A 1 287 ? 6.892 18.011 -10.023 1.00 87.56 287 ALA A CA 1
ATOM 2277 C C . ALA A 1 287 ? 5.884 17.575 -11.097 1.00 87.56 287 ALA A C 1
ATOM 2279 O O . ALA A 1 287 ? 4.832 18.197 -11.244 1.00 87.56 287 ALA A O 1
ATOM 2280 N N . GLU A 1 288 ? 6.173 16.484 -11.809 1.00 88.00 288 GLU A N 1
ATOM 2281 C CA . GLU A 1 288 ? 5.258 15.910 -12.799 1.00 88.00 288 GLU A CA 1
ATOM 2282 C C . GLU A 1 288 ? 3.942 15.440 -12.156 1.00 88.00 288 GLU A C 1
ATOM 2284 O O . GLU A 1 288 ? 2.870 15.824 -12.620 1.00 88.00 288 GLU A O 1
ATOM 2289 N N . ALA A 1 289 ? 4.005 14.695 -11.046 1.00 86.31 289 ALA A N 1
ATOM 2290 C CA . ALA A 1 289 ? 2.808 14.219 -10.356 1.00 86.31 289 ALA A CA 1
ATOM 2291 C C . ALA A 1 289 ? 1.964 15.367 -9.776 1.00 86.31 289 ALA A C 1
ATOM 2293 O O . ALA A 1 289 ? 0.738 15.325 -9.846 1.00 86.31 289 ALA A O 1
ATOM 2294 N N . ARG A 1 290 ? 2.594 16.438 -9.269 1.00 87.31 290 ARG A N 1
ATOM 2295 C CA . ARG A 1 290 ? 1.877 17.657 -8.848 1.00 87.31 290 ARG A CA 1
ATOM 2296 C C . ARG A 1 290 ? 1.123 18.300 -10.008 1.00 87.31 290 ARG A C 1
ATOM 2298 O O . ARG A 1 290 ? -0.036 18.669 -9.838 1.00 87.31 290 ARG A O 1
ATOM 2305 N N . ALA A 1 291 ? 1.753 18.396 -11.178 1.00 86.00 291 ALA A N 1
ATOM 2306 C CA . ALA A 1 291 ? 1.109 18.941 -12.368 1.00 86.00 291 ALA A CA 1
ATOM 2307 C C . ALA A 1 291 ? -0.081 18.080 -12.825 1.00 86.00 291 ALA A C 1
ATOM 2309 O O . ALA A 1 291 ? -1.083 18.619 -13.293 1.00 86.00 291 ALA A O 1
ATOM 2310 N N . ASP A 1 292 ? 0.004 16.758 -12.678 1.00 83.88 292 ASP A N 1
ATOM 2311 C CA . ASP A 1 292 ? -1.105 15.856 -13.000 1.00 83.88 292 ASP A CA 1
ATOM 2312 C C . ASP A 1 292 ? -2.263 15.993 -11.996 1.00 83.88 292 ASP A C 1
ATOM 2314 O O . ASP A 1 292 ? -3.415 16.119 -12.408 1.00 83.88 292 ASP A O 1
ATOM 2318 N N . VAL A 1 293 ? -1.972 16.122 -10.695 1.00 82.62 293 VAL A N 1
ATOM 2319 C CA . VAL A 1 293 ? -2.988 16.412 -9.662 1.00 82.62 293 VAL A CA 1
ATOM 2320 C C . VAL A 1 293 ? -3.682 17.760 -9.903 1.00 82.62 293 VAL A C 1
ATOM 2322 O O . VAL A 1 293 ? -4.889 17.887 -9.693 1.00 82.62 293 VAL A O 1
ATOM 2325 N N . GLU A 1 294 ? -2.945 18.788 -10.330 1.00 84.25 294 GLU A N 1
ATOM 2326 C CA . GLU A 1 294 ? -3.522 20.096 -10.667 1.00 84.25 294 GLU A CA 1
ATOM 2327 C C . GLU A 1 294 ? -4.449 20.027 -11.884 1.00 84.25 294 GLU A C 1
ATOM 2329 O O . GLU A 1 294 ? -5.516 20.644 -11.868 1.00 84.25 294 GLU A O 1
ATOM 2334 N N . LYS A 1 295 ? -4.083 19.252 -12.913 1.00 80.69 295 LYS A N 1
ATOM 2335 C CA . LYS A 1 295 ? -4.945 19.029 -14.082 1.00 80.69 295 LYS A CA 1
ATOM 2336 C C . LYS A 1 295 ? -6.239 18.326 -13.696 1.00 80.69 295 LYS A C 1
ATOM 2338 O O . LYS A 1 295 ? -7.297 18.798 -14.097 1.00 80.69 295 LYS A O 1
ATOM 2343 N N . ASP A 1 296 ? -6.168 17.269 -12.889 1.00 76.38 296 ASP A N 1
ATOM 2344 C CA . ASP A 1 296 ? -7.356 16.532 -12.444 1.00 76.38 296 ASP A CA 1
ATOM 2345 C C . ASP A 1 296 ? -8.306 17.415 -11.622 1.00 76.38 296 ASP A C 1
ATOM 2347 O O . ASP A 1 296 ? -9.522 17.330 -11.775 1.00 76.38 296 ASP A O 1
ATOM 2351 N N . LYS A 1 297 ? -7.770 18.329 -10.800 1.00 73.62 297 LYS A N 1
ATOM 2352 C CA . LYS A 1 297 ? -8.574 19.321 -10.059 1.00 73.62 297 LYS A CA 1
ATOM 2353 C C . LYS A 1 297 ? -9.203 20.392 -10.956 1.00 73.62 297 LYS A C 1
ATOM 2355 O O . LYS A 1 297 ? -10.185 21.011 -10.551 1.00 73.62 297 LYS A O 1
ATOM 2360 N N . ALA A 1 298 ? -8.628 20.649 -12.131 1.00 69.81 298 ALA A N 1
ATOM 2361 C CA . ALA A 1 298 ? -9.104 21.661 -13.071 1.00 69.81 298 ALA A CA 1
ATOM 2362 C C . ALA A 1 298 ? -10.210 21.149 -14.012 1.00 69.81 298 ALA A C 1
ATOM 2364 O O . ALA A 1 298 ? -10.865 21.963 -14.665 1.00 69.81 298 ALA A O 1
ATOM 2365 N N . VAL A 1 299 ? -10.436 19.831 -14.084 1.00 61.25 299 VAL A N 1
ATOM 2366 C CA . VAL A 1 299 ? -11.567 19.245 -14.815 1.00 61.25 299 VAL A CA 1
ATOM 2367 C C . VAL A 1 299 ? -12.831 19.399 -13.952 1.00 61.25 299 VAL A C 1
ATOM 2369 O O . VAL A 1 299 ? -12.875 18.852 -12.847 1.00 61.25 299 VAL A O 1
ATOM 2372 N N . PRO A 1 300 ? -13.858 20.155 -14.393 1.00 46.12 300 PRO A N 1
ATOM 2373 C CA . PRO A 1 300 ? -15.113 20.228 -13.657 1.00 46.12 300 PRO A CA 1
ATOM 2374 C C . PRO A 1 300 ? -15.753 18.834 -13.590 1.00 46.12 300 PRO A C 1
ATOM 2376 O O . PRO A 1 300 ? -15.629 18.071 -14.548 1.00 46.12 300 PRO A O 1
ATOM 2379 N N . PRO A 1 301 ? -16.435 18.477 -12.488 1.00 48.62 301 PRO A N 1
ATOM 2380 C CA . PRO A 1 301 ? -17.164 17.218 -12.431 1.00 48.62 301 PRO A CA 1
ATOM 2381 C C . PRO A 1 301 ? -18.221 17.211 -13.543 1.00 48.62 301 PRO A C 1
ATOM 2383 O O . PRO A 1 301 ? -19.061 18.107 -13.584 1.00 48.62 301 PRO A O 1
ATOM 2386 N N . ASP A 1 302 ? -18.157 16.227 -14.445 1.00 39.75 302 ASP A N 1
ATOM 2387 C CA . ASP A 1 302 ? -19.166 16.028 -15.489 1.00 39.75 302 ASP A CA 1
ATOM 2388 C C . ASP A 1 302 ? -20.572 15.979 -14.863 1.00 39.75 302 ASP A C 1
ATOM 2390 O O . ASP A 1 302 ? -20.835 15.193 -13.947 1.00 39.75 302 ASP A O 1
ATOM 2394 N N . GLU A 1 303 ? -21.481 16.810 -15.381 1.00 35.31 303 GLU A N 1
ATOM 2395 C CA . GLU A 1 303 ? -22.885 16.920 -14.951 1.00 35.31 303 GLU A CA 1
ATOM 2396 C C . GLU A 1 303 ? -23.758 15.708 -15.348 1.00 35.31 303 GLU A C 1
ATOM 2398 O O . GLU A 1 303 ? -24.939 15.678 -15.020 1.00 35.31 303 GLU A O 1
ATOM 2403 N N . ASP A 1 304 ? -23.195 14.650 -15.940 1.00 34.50 304 ASP A N 1
ATOM 2404 C CA . ASP A 1 304 ? -23.950 13.470 -16.398 1.00 34.50 304 ASP A CA 1
ATOM 2405 C C . ASP A 1 304 ? -23.883 12.258 -15.442 1.00 34.50 304 ASP A C 1
ATOM 2407 O O . ASP A 1 304 ? -24.005 11.098 -15.843 1.00 34.50 304 ASP A O 1
ATOM 2411 N N . ALA A 1 305 ? -23.736 12.506 -14.139 1.00 35.47 305 ALA A N 1
ATOM 2412 C CA . ALA A 1 305 ? -23.945 11.496 -13.099 1.00 35.47 305 ALA A CA 1
ATOM 2413 C C . ALA A 1 305 ? -24.896 12.006 -12.004 1.00 35.47 305 ALA A C 1
ATOM 2415 O O . ALA A 1 305 ? -24.529 12.098 -10.827 1.00 35.47 305 ALA A O 1
ATOM 2416 N N . GLU A 1 306 ? -26.136 12.325 -12.387 1.00 31.48 306 GLU A N 1
ATOM 2417 C CA . GLU A 1 306 ? -27.245 12.520 -11.448 1.00 31.48 306 GLU A CA 1
ATOM 2418 C C . GLU A 1 306 ? -27.339 11.317 -10.488 1.00 31.48 306 GLU A C 1
ATOM 2420 O O . GLU A 1 306 ? -27.693 10.203 -10.872 1.00 31.48 306 GLU A O 1
ATOM 2425 N N . GLY A 1 307 ? -26.985 11.538 -9.217 1.00 30.09 307 GLY A N 1
ATOM 2426 C CA . GLY A 1 307 ? -27.187 10.555 -8.148 1.00 30.09 307 GLY A CA 1
ATOM 2427 C C . GLY A 1 307 ? -26.273 10.663 -6.924 1.00 30.09 307 GLY A C 1
ATOM 2428 O O . GLY A 1 307 ? -26.629 10.149 -5.866 1.00 30.09 307 GLY A O 1
ATOM 2429 N N . ARG A 1 308 ? -25.122 11.346 -6.991 1.00 34.44 308 ARG A N 1
ATOM 2430 C CA . ARG A 1 308 ? -24.221 11.480 -5.826 1.00 34.44 308 ARG A CA 1
ATOM 2431 C C . ARG A 1 308 ? -24.436 12.799 -5.088 1.00 34.44 308 ARG A C 1
ATOM 2433 O O . ARG A 1 308 ? -23.682 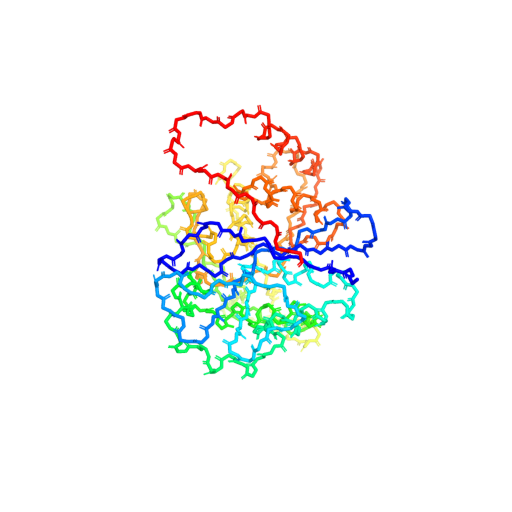13.753 -5.230 1.00 34.44 308 ARG A O 1
ATOM 2440 N N . CYS A 1 309 ? -25.485 12.839 -4.265 1.00 27.47 309 CYS A N 1
ATOM 2441 C CA . CYS A 1 309 ? -25.685 13.915 -3.298 1.00 27.47 309 CYS A CA 1
ATOM 2442 C C . CYS A 1 309 ? -24.674 13.769 -2.147 1.00 27.47 309 CYS A C 1
ATOM 2444 O O . CYS A 1 309 ? -24.869 12.995 -1.210 1.00 27.47 309 CYS A O 1
ATOM 2446 N N . CYS A 1 310 ? -23.581 14.526 -2.232 1.00 31.22 310 CYS A N 1
ATOM 2447 C CA . CYS A 1 310 ? -22.676 14.799 -1.124 1.00 31.22 310 CYS A CA 1
ATOM 2448 C C . CYS A 1 310 ? -23.429 15.535 -0.005 1.00 31.22 310 CYS A C 1
ATOM 2450 O O . CYS A 1 310 ? -23.693 16.734 -0.103 1.00 31.22 310 CYS A O 1
ATOM 2452 N N . ARG A 1 311 ? -23.734 14.839 1.093 1.00 25.45 311 ARG A N 1
ATOM 2453 C CA . ARG A 1 311 ? -23.963 15.475 2.396 1.00 25.45 311 ARG A CA 1
ATOM 2454 C C . ARG A 1 311 ? -22.815 15.112 3.324 1.00 25.45 311 ARG A C 1
ATOM 2456 O O . ARG A 1 311 ? -22.736 14.014 3.854 1.00 25.45 311 ARG A O 1
ATOM 2463 N N . THR A 1 312 ? -21.914 16.070 3.482 1.00 25.31 312 THR A N 1
ATOM 2464 C CA . THR A 1 312 ? -20.753 16.041 4.367 1.00 25.31 312 THR A CA 1
ATOM 2465 C C . THR A 1 312 ? -21.217 16.030 5.823 1.00 25.31 312 THR A C 1
ATOM 2467 O O . THR A 1 312 ? -21.817 17.003 6.279 1.00 25.31 312 THR A O 1
ATOM 2470 N N . HIS A 1 313 ? -20.950 14.961 6.571 1.00 25.03 313 HIS A N 1
ATOM 2471 C CA . HIS A 1 313 ? -20.975 14.976 8.036 1.00 25.03 313 HIS A CA 1
ATOM 2472 C C . HIS A 1 313 ? -19.575 14.604 8.531 1.00 25.03 313 HIS A C 1
ATOM 2474 O O . HIS A 1 313 ? -19.172 13.447 8.501 1.00 2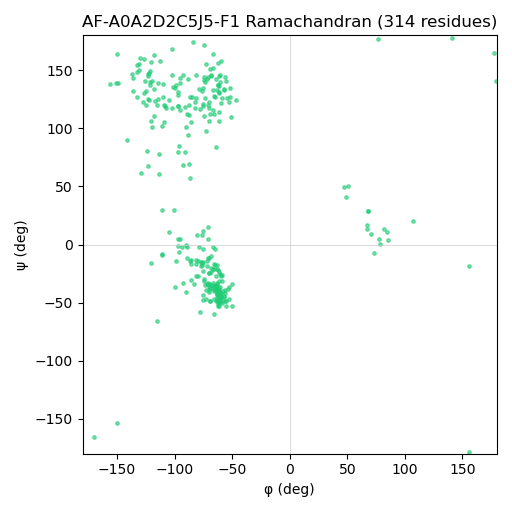5.03 313 HIS A O 1
ATOM 2480 N N . LEU A 1 314 ? -18.807 15.620 8.935 1.00 25.03 314 LEU A N 1
ATOM 2481 C CA . LEU A 1 314 ? -17.594 15.433 9.727 1.00 25.03 314 LEU A CA 1
ATOM 2482 C C . LEU A 1 314 ? -18.025 15.090 11.154 1.00 25.03 314 LEU A C 1
ATOM 2484 O O . LEU A 1 314 ? -18.560 15.946 11.860 1.00 25.03 314 LEU A O 1
ATOM 2488 N N . LEU A 1 315 ? -17.790 13.850 11.569 1.00 26.58 315 LEU A N 1
ATOM 2489 C CA . LEU A 1 315 ? -17.872 13.453 12.971 1.00 26.58 315 LEU A CA 1
ATOM 2490 C C . LEU A 1 315 ? -16.611 13.983 13.674 1.00 26.58 315 LEU A C 1
ATOM 2492 O O . LEU A 1 315 ? -15.492 13.693 13.248 1.00 26.58 315 LEU A O 1
ATOM 2496 N N . ARG A 1 316 ? -16.804 14.845 14.679 1.00 29.70 316 ARG A N 1
ATOM 2497 C CA . ARG A 1 316 ? -15.751 15.499 15.477 1.00 29.70 316 ARG A CA 1
ATOM 2498 C C . ARG A 1 316 ? -15.508 14.780 16.790 1.00 29.70 316 ARG A C 1
ATOM 2500 O O . ARG A 1 316 ? -16.520 14.389 17.400 1.00 29.70 316 ARG A O 1
#

Foldseek 3Di:
DDDQKFWFFDPDQLLLDRFKTWIKGAPDDPPPRIATLAIKGKDFAPDDSPHPDDPPADDQADDLRMEMEGQALSSLLSLVVDDPVVSVSVCRRRNYCLSCVVSCVRPVPPPCVDSPRVPLNPPVVQVSVLSNCSNVVPCVVVPDPVDWKWKFFAPRPDTDTDFQDDDDDDPPPDAFFQDDPVRDGDPDHGRDDDDDDDPPPCPLLLLLLCLLLQRDALVVCVDPVNVNGIAMPVSHDHDQAREAEDADPPRPRAQHDDDLVRLVNLLVCQVVVSHSYHYHYDDPNSVVSVVVSVVVVVDPPDPPDPDDDDDGDTHD

InterPro domains:
  IPR027417 P-loop containing nucleoside triphosphate hydrolase [G3DSA:3.40.50.300] (185-309)
  IPR027417 P-loop containing nucleoside triphosphate hydrolase [SSF52540] (168-212)

Solvent-accessible surface area (backbone atoms only — not comparable to full-atom values): 18865 Å² total; per-residue (Å²): 134,83,74,46,59,41,58,40,75,51,91,61,66,41,84,42,33,56,34,47,24,38,36,33,39,38,84,60,90,53,90,80,48,61,48,79,40,37,46,33,27,46,48,46,72,87,46,54,60,80,53,61,74,62,88,85,69,75,74,84,51,62,57,93,58,39,40,21,43,62,65,38,63,61,23,36,51,48,42,64,73,39,59,70,69,58,35,48,52,52,39,65,21,48,36,23,42,63,84,38,58,83,54,43,83,81,40,69,84,39,72,50,33,56,61,44,70,29,35,78,24,93,46,47,66,59,43,45,53,53,38,33,35,54,62,70,66,47,67,80,74,64,79,64,81,79,71,64,36,32,42,29,47,54,93,55,96,63,67,48,74,49,64,41,70,52,85,78,65,87,86,71,85,71,87,63,46,67,47,73,96,84,44,46,75,33,88,54,76,57,73,64,83,86,91,84,76,65,91,90,71,47,65,68,59,50,54,36,35,49,50,46,52,46,68,43,33,37,52,54,46,72,35,71,76,39,42,64,44,26,49,58,38,62,60,40,68,80,57,85,62,49,78,46,78,40,94,49,81,80,60,80,70,73,78,68,57,90,48,66,68,52,32,48,48,46,39,51,30,42,72,74,67,71,35,50,56,42,81,50,55,76,62,65,56,55,63,52,47,52,54,50,44,52,51,62,71,67,52,74,81,73,84,88,62,88,80,79,81,86,76,88,71,82,61,106

Radius of gyration: 21.72 Å; Cα contacts (8 Å, |Δi|>4): 460; chains: 1; bounding box: 63×55×52 Å

Secondary structure (DSSP, 8-state):
---SEEEEEP---BTTB--EEEEEEE-SS-TT-EEEEEEEEEEETT--TTS-----S--SS--TTEEEEESSHHHHHHHHHS-HHHHHHHHHHHTBTTT-GGGHHHHTTSHHIIIIITTT-S-HHHHHHHHHHHHHT-GGGGS-----EEEEETT-SS-EEE--SPPPPTT--SPPEEETTTTEEESS-SS-------TTSSHHHHHHHHHHHHHS-HHHHTSHHHHTTEEEESTT---S-EEEEE--TT-------SSHHHHHHHHHHHHHT--SEEEEESS-HHHHHHHHHHHHHHSPPPS--TT---------

Mean predicted aligned error: 9.39 Å

Organism: NCBI:txid147645

Sequence (316 aa):
MESRFALQQDNWNDFSFRTLYHLHFRHGDDPGDVTYLGGVKILRMGQKDDGEGLLNEPFKKLSDEWISVGTSLDYYQRMNELPPARRKTIMDALNDAVAHPELVPFFEDEEGWETSLFRGNSDWRSFLKDARTLFEGNFSALADLEEAFSFTPAGADEPINFDFESPEPHFYVGPYRPLGPRKRKTLLPNRIVVLVGRNGSGKSTLLSRLAHVAFASPQMRATKPLKALGTLQPASIGFMRVITISYSAFDSFVVPGLDAKELSQTTEDLASGESRFVFCGLRDVVAEARADVEKDKAVPPDEDAEGRCCRTHLLR